Protein AF-A0AAV0X8Y7-F1 (afdb_monomer)

Radius of gyration: 18.95 Å; Cα contacts (8 Å, |Δi|>4): 170; chains: 1; bounding box: 53×36×50 Å

Structure (mmCIF, N/CA/C/O backbone):
data_AF-A0AAV0X8Y7-F1
#
_entry.id   AF-A0AAV0X8Y7-F1
#
loop_
_atom_site.group_PDB
_atom_site.id
_atom_site.type_symbol
_atom_site.label_atom_id
_atom_site.label_alt_id
_atom_site.label_comp_id
_atom_site.label_asym_id
_atom_site.label_entity_id
_atom_site.label_seq_id
_atom_site.pdbx_PDB_ins_code
_atom_site.Cartn_x
_atom_site.Cartn_y
_atom_site.Cartn_z
_atom_site.occupancy
_atom_site.B_iso_or_equiv
_atom_site.auth_seq_id
_atom_site.auth_comp_id
_atom_site.auth_asym_id
_atom_site.auth_atom_id
_atom_site.pdbx_PDB_model_num
ATOM 1 N N . MET A 1 1 ? 35.004 -20.475 -14.636 1.00 46.88 1 MET A N 1
ATOM 2 C CA . MET A 1 1 ? 33.958 -19.864 -15.493 1.00 46.88 1 MET A CA 1
ATOM 3 C C . MET A 1 1 ? 32.589 -19.807 -14.803 1.00 46.88 1 MET A C 1
ATOM 5 O O . MET A 1 1 ? 32.009 -18.733 -14.742 1.00 46.88 1 MET A O 1
ATOM 9 N N . VAL A 1 2 ? 32.112 -20.901 -14.189 1.00 54.62 2 VAL A N 1
ATOM 10 C CA . VAL A 1 2 ? 30.812 -20.955 -13.475 1.00 54.62 2 VAL A CA 1
ATOM 11 C C . VAL A 1 2 ? 30.686 -19.922 -12.339 1.00 54.62 2 VAL A C 1
ATOM 13 O O . VAL A 1 2 ? 29.636 -19.304 -12.190 1.00 54.62 2 VAL A O 1
ATOM 16 N N . SER A 1 3 ? 31.749 -19.670 -11.569 1.00 49.03 3 SER A N 1
ATOM 17 C CA . SER A 1 3 ? 31.718 -18.704 -10.455 1.00 49.03 3 SER A CA 1
ATOM 18 C C . SER A 1 3 ? 31.605 -17.242 -10.908 1.00 49.03 3 SER A C 1
ATOM 20 O O . SER A 1 3 ? 30.897 -16.466 -10.274 1.00 49.03 3 SER A O 1
ATOM 22 N N . ALA A 1 4 ? 32.238 -16.875 -12.028 1.00 50.31 4 ALA A N 1
ATOM 23 C CA . ALA A 1 4 ? 32.164 -15.525 -12.595 1.00 50.31 4 ALA A CA 1
ATOM 24 C C . ALA A 1 4 ? 30.778 -15.241 -13.198 1.00 50.31 4 ALA A C 1
ATOM 26 O O . ALA A 1 4 ? 30.194 -14.192 -12.939 1.00 50.31 4 ALA A O 1
ATOM 27 N N . VAL A 1 5 ? 30.204 -16.218 -13.912 1.00 55.16 5 VAL A N 1
ATOM 28 C CA . VAL A 1 5 ? 28.832 -16.138 -14.443 1.00 55.16 5 VAL A CA 1
ATOM 29 C C . VAL A 1 5 ? 27.813 -16.010 -13.306 1.00 55.16 5 VAL A C 1
ATOM 31 O O . VAL A 1 5 ? 26.925 -15.167 -13.371 1.00 55.16 5 VAL A O 1
ATOM 34 N N . ARG A 1 6 ? 27.976 -16.772 -12.214 1.00 55.28 6 ARG A N 1
ATOM 35 C CA . ARG A 1 6 ? 27.124 -16.637 -11.019 1.00 55.28 6 ARG A CA 1
ATOM 36 C C . ARG A 1 6 ? 27.228 -15.241 -10.393 1.00 55.28 6 ARG A C 1
ATOM 38 O O . ARG A 1 6 ? 26.196 -14.646 -10.110 1.00 55.28 6 ARG A O 1
ATOM 45 N N . GLN A 1 7 ? 28.430 -14.688 -10.219 1.00 56.41 7 GLN A N 1
ATOM 46 C CA . GLN A 1 7 ? 28.602 -13.345 -9.643 1.00 56.41 7 GLN A CA 1
ATOM 47 C C . GLN A 1 7 ? 27.994 -12.230 -10.508 1.00 56.41 7 GLN A C 1
ATOM 49 O O . GLN A 1 7 ? 27.360 -11.327 -9.963 1.00 56.41 7 GLN A O 1
ATOM 54 N N . LEU A 1 8 ? 28.141 -12.298 -11.836 1.00 57.84 8 LEU A N 1
ATOM 55 C CA . LEU A 1 8 ? 27.507 -11.348 -12.760 1.00 57.84 8 LEU A CA 1
ATOM 56 C C . LEU A 1 8 ? 25.977 -11.418 -12.656 1.00 57.84 8 LEU A C 1
ATOM 58 O O . LEU A 1 8 ? 25.311 -10.398 -12.498 1.00 57.84 8 LEU A O 1
ATOM 62 N N . ASN A 1 9 ? 25.429 -12.631 -12.632 1.00 56.22 9 ASN A N 1
ATOM 63 C CA . ASN A 1 9 ? 23.999 -12.895 -12.505 1.00 56.22 9 ASN A CA 1
ATOM 64 C C . ASN A 1 9 ? 23.382 -12.322 -11.216 1.00 56.22 9 ASN A C 1
ATOM 66 O O . ASN A 1 9 ? 22.376 -11.614 -11.283 1.00 56.22 9 ASN A O 1
ATOM 70 N N . PHE A 1 10 ? 24.015 -12.545 -10.058 1.00 57.53 10 PHE A N 1
ATOM 71 C CA . PHE A 1 10 ? 23.564 -11.969 -8.783 1.00 57.53 10 PHE A CA 1
ATOM 72 C C . PHE A 1 10 ? 23.635 -10.436 -8.772 1.00 57.53 10 PHE A C 1
ATOM 74 O O . PHE A 1 10 ? 22.726 -9.787 -8.253 1.00 57.53 10 PHE A O 1
ATOM 81 N N . ARG A 1 11 ? 24.666 -9.840 -9.391 1.00 60.66 11 ARG A N 1
ATOM 82 C CA . ARG A 1 11 ? 24.774 -8.378 -9.534 1.00 60.66 11 ARG A CA 1
ATOM 83 C C . ARG A 1 11 ? 23.653 -7.808 -10.404 1.00 60.66 11 ARG A C 1
ATOM 85 O O . ARG A 1 11 ? 23.080 -6.786 -10.045 1.00 60.66 11 ARG A O 1
ATOM 92 N N . HIS A 1 12 ? 23.289 -8.473 -11.503 1.00 65.38 12 HIS A N 1
ATOM 93 C CA . HIS A 1 12 ? 22.235 -7.994 -12.405 1.00 65.38 12 HIS A CA 1
ATOM 94 C C . HIS A 1 12 ? 20.817 -8.074 -11.819 1.00 65.38 12 HIS A C 1
ATOM 96 O O . HIS A 1 12 ? 19.991 -7.230 -12.181 1.00 65.38 12 HIS A O 1
ATOM 102 N N . ILE A 1 13 ? 20.524 -9.057 -10.957 1.00 61.41 13 ILE A N 1
ATOM 103 C CA . ILE A 1 13 ? 19.247 -9.140 -10.220 1.00 61.41 13 ILE A CA 1
ATOM 104 C C . ILE A 1 13 ? 19.222 -8.112 -9.103 1.00 61.41 13 ILE A C 1
ATOM 106 O O . ILE A 1 13 ? 18.289 -7.318 -9.027 1.00 61.41 13 ILE A O 1
ATOM 110 N N . GLY A 1 14 ? 20.272 -8.112 -8.271 1.00 68.12 14 GLY A N 1
ATOM 111 C CA . GLY A 1 14 ? 20.392 -7.205 -7.139 1.00 68.12 14 GLY A CA 1
ATOM 112 C C . GLY A 1 14 ? 20.258 -5.757 -7.585 1.00 68.12 14 GLY A C 1
ATOM 113 O O . GLY A 1 14 ? 19.502 -5.015 -6.977 1.00 68.12 14 GLY A O 1
ATOM 114 N N . TYR A 1 15 ? 20.887 -5.387 -8.705 1.00 78.19 15 TYR A N 1
ATOM 115 C CA . TYR A 1 15 ? 20.757 -4.050 -9.271 1.00 78.19 15 TYR A CA 1
ATOM 116 C C . TYR A 1 15 ? 19.322 -3.727 -9.700 1.00 78.19 15 TYR A C 1
ATOM 118 O O . TYR A 1 15 ? 18.816 -2.682 -9.328 1.00 78.19 15 TYR A O 1
ATOM 126 N N . PHE A 1 16 ? 18.630 -4.621 -10.418 1.00 82.62 16 PHE A N 1
ATOM 127 C CA . PHE A 1 16 ? 17.270 -4.337 -10.896 1.00 82.62 16 PHE A CA 1
ATOM 128 C C . PHE A 1 16 ? 16.240 -4.271 -9.759 1.00 82.62 16 PHE A C 1
ATOM 130 O O . PHE A 1 16 ? 15.461 -3.324 -9.696 1.00 82.62 16 PHE A O 1
ATOM 137 N N . ALA A 1 17 ? 16.275 -5.225 -8.824 1.00 83.62 17 ALA A N 1
ATOM 138 C CA . ALA A 1 17 ? 15.427 -5.195 -7.632 1.00 83.62 17 ALA A CA 1
ATOM 139 C C . ALA A 1 17 ? 15.717 -3.959 -6.765 1.00 83.62 17 ALA A C 1
ATOM 141 O O . ALA A 1 17 ? 14.798 -3.324 -6.249 1.00 83.62 17 ALA A O 1
ATOM 142 N N . HIS A 1 18 ? 16.994 -3.587 -6.637 1.00 83.94 18 HIS A N 1
ATOM 143 C CA . HIS A 1 18 ? 17.398 -2.380 -5.927 1.00 83.94 18 HIS A CA 1
ATOM 144 C C . HIS A 1 18 ? 16.910 -1.109 -6.631 1.00 83.94 18 HIS A C 1
ATOM 146 O O . HIS A 1 18 ? 16.381 -0.230 -5.957 1.00 83.94 18 HIS A O 1
ATOM 152 N N . SER A 1 19 ? 17.002 -1.0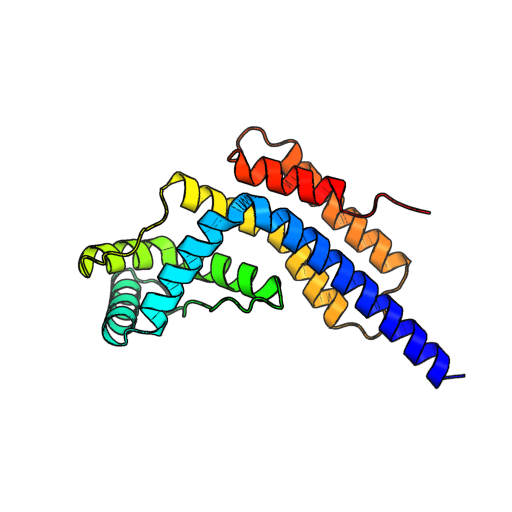29 -7.962 1.00 87.25 19 SER A N 1
ATOM 153 C CA . SER A 1 19 ? 16.450 0.083 -8.742 1.00 87.25 19 SER A CA 1
ATOM 154 C C . SER A 1 19 ? 14.947 0.230 -8.519 1.00 87.25 19 SER A C 1
ATOM 156 O O . SER A 1 19 ? 14.497 1.330 -8.226 1.00 87.25 19 SER A O 1
ATOM 158 N N . ILE A 1 20 ? 14.179 -0.866 -8.574 1.00 89.44 20 ILE A N 1
ATOM 159 C CA . ILE A 1 20 ? 12.734 -0.825 -8.291 1.00 89.44 20 ILE A CA 1
ATOM 160 C C . ILE A 1 20 ? 12.476 -0.327 -6.866 1.00 89.44 20 ILE A C 1
ATOM 162 O O . ILE A 1 20 ? 11.629 0.538 -6.664 1.00 89.44 20 ILE A O 1
ATOM 166 N N . ASN A 1 21 ? 13.226 -0.829 -5.880 1.00 90.06 21 ASN A N 1
ATOM 167 C CA . ASN A 1 21 ? 13.096 -0.364 -4.503 1.00 90.06 21 ASN A CA 1
ATOM 168 C C . ASN A 1 21 ? 13.355 1.145 -4.380 1.00 90.06 21 ASN A C 1
ATOM 170 O O . ASN A 1 21 ? 12.598 1.812 -3.687 1.00 90.06 21 ASN A O 1
ATOM 174 N N . LEU A 1 22 ? 14.386 1.686 -5.037 1.00 89.31 22 LEU A N 1
ATOM 175 C CA . LEU A 1 22 ? 14.670 3.126 -5.010 1.00 89.31 22 LEU A CA 1
ATOM 176 C C . LEU A 1 22 ? 13.531 3.944 -5.631 1.00 89.31 22 LEU A C 1
ATOM 178 O O . LEU A 1 22 ? 13.032 4.854 -4.978 1.00 89.31 22 LEU A O 1
ATOM 182 N N . VAL A 1 23 ? 13.075 3.560 -6.828 1.00 91.56 23 VAL A N 1
ATOM 183 C CA . VAL A 1 23 ? 11.967 4.223 -7.542 1.00 91.56 23 VAL A CA 1
ATOM 184 C C . VAL A 1 23 ? 10.710 4.279 -6.669 1.00 91.56 23 VAL A C 1
ATOM 186 O O . VAL A 1 23 ? 10.084 5.327 -6.511 1.00 91.56 23 VAL A O 1
ATOM 189 N N . VAL A 1 24 ? 10.349 3.154 -6.044 1.00 93.19 24 VAL A N 1
ATOM 190 C CA . VAL A 1 24 ? 9.154 3.100 -5.197 1.00 93.19 24 VAL A CA 1
ATOM 191 C C . VAL A 1 24 ? 9.338 3.911 -3.914 1.00 93.19 24 VAL A C 1
ATOM 193 O O . VAL A 1 24 ? 8.436 4.657 -3.543 1.00 93.19 24 VAL A O 1
ATOM 196 N N . GLN A 1 25 ? 10.491 3.824 -3.251 1.00 91.81 25 GLN A N 1
ATOM 197 C CA . GLN A 1 25 ? 10.758 4.591 -2.028 1.00 91.81 25 GLN A CA 1
ATOM 198 C C . GLN A 1 25 ? 10.720 6.105 -2.271 1.00 91.81 25 GLN A C 1
ATOM 200 O O . GLN A 1 25 ? 10.128 6.835 -1.477 1.00 91.81 25 GLN A O 1
ATOM 205 N N . ASN A 1 26 ? 11.275 6.571 -3.391 1.00 91.50 26 ASN A N 1
ATOM 206 C CA . ASN A 1 26 ? 11.212 7.980 -3.769 1.00 91.50 26 ASN A CA 1
ATOM 207 C C . ASN A 1 26 ? 9.766 8.422 -4.012 1.00 91.50 26 ASN A C 1
ATOM 209 O O . ASN A 1 26 ? 9.333 9.446 -3.486 1.00 91.50 26 ASN A O 1
ATOM 213 N N . SER A 1 27 ? 8.970 7.603 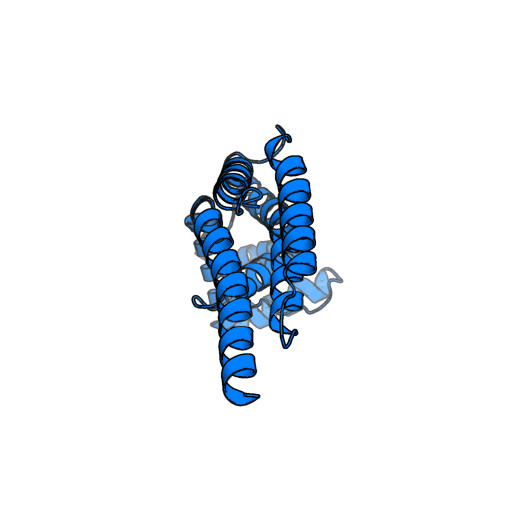-4.703 1.00 93.62 27 SER A N 1
ATOM 214 C CA . SER A 1 27 ? 7.554 7.917 -4.902 1.00 93.62 27 SER A CA 1
ATOM 215 C C . SER A 1 27 ? 6.740 7.898 -3.599 1.00 93.62 27 SER A C 1
ATOM 217 O O . SER A 1 27 ? 5.873 8.750 -3.416 1.00 93.62 27 SER A O 1
ATOM 219 N N . LEU A 1 28 ? 7.045 6.995 -2.656 1.00 93.62 28 LEU A N 1
ATOM 220 C CA . LEU A 1 28 ? 6.404 6.924 -1.337 1.00 93.62 28 LEU A CA 1
ATOM 221 C C . LEU A 1 28 ? 6.640 8.191 -0.504 1.00 93.62 28 LEU A C 1
ATOM 22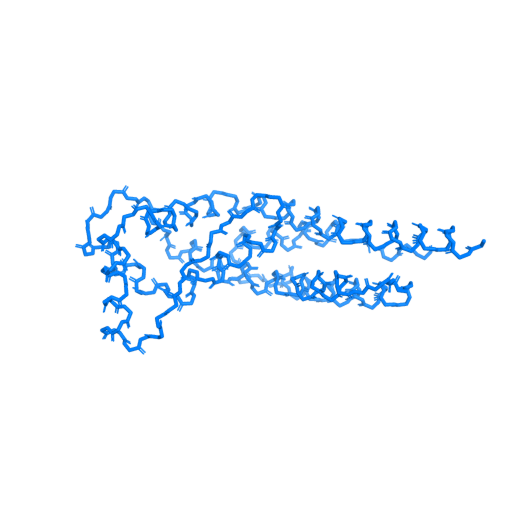3 O O . LEU A 1 28 ? 5.817 8.506 0.358 1.00 93.62 28 LEU A O 1
ATOM 227 N N . ALA A 1 29 ? 7.712 8.945 -0.773 1.00 92.69 29 ALA A N 1
ATOM 228 C CA . ALA A 1 29 ? 7.987 10.204 -0.087 1.00 92.69 29 ALA A CA 1
ATOM 229 C C . ALA A 1 29 ? 6.842 11.224 -0.246 1.00 92.69 29 ALA A C 1
ATOM 231 O O . ALA A 1 29 ? 6.554 11.955 0.704 1.00 92.69 29 ALA A O 1
ATOM 232 N N . ASN A 1 30 ? 6.129 11.199 -1.383 1.00 94.44 30 ASN A N 1
ATOM 233 C CA . ASN A 1 30 ? 4.976 12.069 -1.660 1.00 94.44 30 ASN A CA 1
ATOM 234 C C . ASN A 1 30 ? 3.782 11.828 -0.714 1.00 94.44 30 ASN A C 1
ATOM 236 O O . ASN A 1 30 ? 2.933 12.700 -0.571 1.00 94.44 30 ASN A O 1
ATOM 240 N N . ILE A 1 31 ? 3.709 10.662 -0.060 1.00 95.50 31 ILE A N 1
ATOM 241 C CA . ILE A 1 31 ? 2.662 10.315 0.919 1.00 95.50 31 ILE A CA 1
ATOM 242 C C . ILE A 1 31 ? 3.247 9.916 2.280 1.00 95.50 31 ILE A C 1
ATOM 244 O O . ILE A 1 31 ? 2.607 9.214 3.065 1.00 95.50 31 ILE A O 1
ATOM 248 N N . SER A 1 32 ? 4.472 10.350 2.577 1.00 94.75 32 SER A N 1
ATOM 249 C CA . SER A 1 32 ? 5.210 9.949 3.782 1.00 94.75 32 SER A CA 1
ATOM 250 C C . SER A 1 32 ? 4.474 10.274 5.089 1.00 94.75 32 SER A C 1
ATOM 252 O O . SER A 1 32 ? 4.491 9.468 6.023 1.00 94.75 32 SER A O 1
ATOM 254 N N . GLU A 1 33 ? 3.765 11.401 5.150 1.00 95.38 33 GLU A N 1
ATOM 255 C CA . GLU A 1 33 ? 2.946 11.779 6.308 1.00 95.38 33 GLU A CA 1
ATOM 256 C C . GLU A 1 33 ? 1.775 10.811 6.526 1.00 95.38 33 GLU A C 1
ATOM 258 O O . GLU A 1 33 ? 1.550 10.345 7.646 1.00 95.38 33 GLU A O 1
ATOM 263 N N . ILE A 1 34 ? 1.084 10.430 5.449 1.00 96.81 34 ILE A N 1
ATOM 264 C CA . ILE A 1 34 ? -0.025 9.468 5.483 1.00 96.81 34 ILE A CA 1
ATOM 265 C C . ILE A 1 34 ? 0.492 8.088 5.904 1.00 96.81 34 ILE A C 1
ATOM 267 O O . ILE A 1 34 ? -0.078 7.448 6.791 1.00 96.81 34 ILE A O 1
ATOM 271 N N . VAL A 1 35 ? 1.622 7.647 5.339 1.00 96.00 35 VAL A N 1
ATOM 272 C CA . VAL A 1 35 ? 2.287 6.391 5.727 1.00 96.00 35 VAL A CA 1
ATOM 273 C C . VAL A 1 35 ? 2.657 6.405 7.215 1.00 96.00 35 VAL A C 1
ATOM 275 O O . VAL A 1 35 ? 2.457 5.407 7.911 1.00 96.00 35 VAL A O 1
ATOM 278 N N . SER A 1 36 ? 3.137 7.539 7.735 1.00 95.31 36 SER A N 1
ATOM 279 C CA . SER A 1 36 ? 3.452 7.716 9.157 1.00 95.31 36 SER A CA 1
ATOM 280 C C . SER A 1 36 ? 2.209 7.598 10.049 1.00 95.31 36 SER A C 1
ATOM 282 O O . SER A 1 36 ? 2.252 6.907 11.072 1.00 95.31 36 SER A O 1
ATOM 284 N N . LYS A 1 37 ? 1.071 8.184 9.647 1.00 96.75 37 LYS A N 1
ATOM 285 C CA . LYS A 1 37 ? -0.213 8.015 10.355 1.00 96.75 37 LYS A CA 1
ATOM 286 C C . LYS A 1 37 ? -0.656 6.552 10.377 1.00 96.75 37 LYS A C 1
ATOM 288 O O . LYS A 1 37 ? -0.930 6.015 11.451 1.00 96.75 37 LYS A O 1
ATOM 293 N N . VAL A 1 38 ? -0.638 5.872 9.226 1.00 97.25 38 VAL A N 1
ATOM 294 C CA . VAL A 1 38 ? -0.963 4.436 9.141 1.00 97.25 38 VAL A CA 1
ATOM 295 C C . VAL A 1 38 ? -0.063 3.621 10.071 1.00 97.25 38 VAL A C 1
ATOM 297 O O . VAL A 1 38 ? -0.551 2.779 10.827 1.00 97.25 38 VAL A O 1
ATOM 300 N N . LYS A 1 39 ? 1.242 3.904 10.076 1.00 95.94 39 LYS A N 1
ATOM 301 C CA . LYS A 1 39 ? 2.208 3.223 10.942 1.00 95.94 39 LYS A CA 1
ATOM 302 C C . LYS A 1 39 ? 1.877 3.390 12.424 1.00 95.94 39 LYS A C 1
ATOM 304 O O . LYS A 1 39 ? 1.863 2.396 13.146 1.00 95.94 39 LYS A O 1
ATOM 309 N N . LYS A 1 40 ? 1.542 4.605 12.872 1.00 95.94 40 LYS A N 1
ATOM 310 C CA . LYS A 1 40 ? 1.119 4.870 14.261 1.00 95.94 40 LYS A CA 1
ATOM 311 C C . LYS A 1 40 ? -0.138 4.081 14.639 1.00 95.94 40 LYS A C 1
ATOM 313 O O . LYS A 1 40 ? -0.184 3.497 15.723 1.00 95.94 40 LYS A O 1
ATOM 318 N N . ILE A 1 41 ? -1.124 4.010 13.741 1.00 96.75 41 ILE A N 1
ATOM 319 C CA . ILE A 1 41 ? -2.349 3.223 13.954 1.00 96.75 41 ILE A CA 1
ATOM 320 C C . ILE A 1 41 ? -2.011 1.736 14.112 1.00 96.75 41 ILE A C 1
ATOM 322 O O . ILE A 1 41 ? -2.445 1.094 15.070 1.00 96.75 41 ILE A O 1
ATOM 326 N N . VAL A 1 42 ? -1.198 1.181 13.209 1.00 96.62 42 VAL A N 1
ATOM 327 C CA . VAL A 1 42 ? -0.774 -0.225 13.287 1.00 96.62 42 VAL A CA 1
ATOM 328 C C . VAL A 1 42 ? 0.004 -0.499 14.574 1.00 96.62 42 VAL A C 1
ATOM 330 O O . VAL A 1 42 ? -0.263 -1.493 15.251 1.00 96.62 42 VAL A O 1
ATOM 333 N N . GLU A 1 43 ? 0.937 0.378 14.946 1.00 95.38 43 GLU A N 1
ATOM 334 C CA . GLU A 1 43 ? 1.723 0.247 16.175 1.00 95.38 43 GLU A CA 1
ATOM 335 C C . GLU A 1 43 ? 0.847 0.234 17.429 1.00 95.38 43 GLU A C 1
ATOM 337 O O . GLU A 1 43 ? 1.095 -0.562 18.335 1.00 95.38 43 GLU A O 1
ATOM 342 N N . PHE A 1 44 ? -0.203 1.049 17.478 1.00 95.88 44 PHE A N 1
ATOM 343 C CA . PHE A 1 44 ? -1.145 1.050 18.594 1.00 95.88 44 PHE A CA 1
ATOM 344 C C . PHE A 1 44 ? -1.843 -0.292 18.783 1.00 95.88 44 PHE A C 1
ATOM 346 O O . PHE A 1 44 ? -1.813 -0.852 19.883 1.00 95.88 44 PHE A O 1
ATOM 353 N N . PHE A 1 45 ? -2.397 -0.852 17.706 1.00 95.88 45 PHE A N 1
ATOM 354 C CA . PHE A 1 45 ? -3.033 -2.167 17.759 1.00 95.88 45 PHE A CA 1
ATOM 355 C C . PHE A 1 45 ? -2.038 -3.291 18.059 1.00 95.88 45 PHE A C 1
ATOM 357 O O . PHE A 1 45 ? -2.415 -4.302 18.640 1.00 95.88 45 PHE A O 1
ATOM 364 N N . LYS A 1 46 ? -0.761 -3.138 17.692 1.00 93.81 46 LYS A N 1
ATOM 365 C CA . LYS A 1 46 ? 0.285 -4.116 18.029 1.00 93.81 46 LYS A CA 1
ATOM 366 C C . LYS A 1 46 ? 0.739 -4.027 19.486 1.00 93.81 46 LYS A C 1
ATOM 368 O O . LYS A 1 46 ? 1.077 -5.057 20.061 1.00 93.81 46 LYS A O 1
ATOM 373 N N . ARG A 1 47 ? 0.775 -2.825 20.070 1.00 94.12 47 ARG A N 1
ATOM 374 C CA . ARG A 1 47 ? 1.252 -2.590 21.446 1.00 94.12 47 ARG A CA 1
ATOM 375 C C . ARG A 1 47 ? 0.186 -2.858 22.505 1.00 94.12 47 ARG A C 1
ATOM 377 O O . ARG A 1 47 ? 0.529 -3.267 23.608 1.00 94.12 47 ARG A O 1
ATOM 384 N N . SER A 1 48 ? -1.089 -2.630 22.191 1.00 94.94 48 SER A N 1
ATOM 385 C CA . SER A 1 48 ? -2.190 -2.790 23.144 1.00 94.94 48 SER A CA 1
ATOM 386 C C . SER A 1 48 ? -2.971 -4.078 22.887 1.00 94.94 48 SER A C 1
ATOM 388 O O . SER A 1 48 ? -3.708 -4.192 21.908 1.00 94.94 48 SER A O 1
ATOM 390 N N . SER A 1 49 ? -2.857 -5.041 23.807 1.00 95.44 49 SER A N 1
ATOM 391 C CA . SER A 1 49 ? -3.628 -6.292 23.767 1.00 95.44 49 SER A CA 1
ATOM 392 C C . SER A 1 49 ? -5.138 -6.044 23.823 1.00 95.44 49 SER A C 1
ATOM 394 O O . SER A 1 49 ? -5.898 -6.707 23.116 1.00 95.44 49 SER A O 1
ATOM 396 N N . ASN A 1 50 ? -5.572 -5.054 24.609 1.00 96.19 50 ASN A N 1
ATOM 397 C CA . ASN A 1 50 ? -6.966 -4.622 24.666 1.00 96.19 50 ASN A CA 1
ATOM 398 C C . ASN A 1 50 ? -7.424 -4.088 23.299 1.00 96.19 50 ASN A C 1
ATOM 400 O O . ASN A 1 50 ? -8.406 -4.585 22.748 1.00 96.19 50 ASN A O 1
ATOM 404 N N . ALA A 1 51 ? -6.668 -3.159 22.699 1.00 96.31 51 ALA A N 1
ATOM 405 C CA . ALA A 1 51 ? -7.025 -2.603 21.395 1.00 96.31 51 ALA A CA 1
ATOM 406 C C . ALA A 1 51 ? -7.090 -3.683 20.307 1.00 96.31 51 ALA A C 1
ATOM 408 O O . ALA A 1 51 ? -8.022 -3.692 19.506 1.00 96.31 51 ALA A O 1
ATOM 409 N N . LEU A 1 52 ? -6.142 -4.625 20.306 1.00 96.62 52 LEU A N 1
ATOM 410 C CA . LEU A 1 52 ? -6.136 -5.751 19.375 1.00 96.62 52 LEU A CA 1
ATOM 411 C C . LEU A 1 52 ? -7.364 -6.652 19.545 1.00 96.62 52 LEU A C 1
ATOM 413 O O . LEU A 1 52 ? -8.004 -7.017 18.561 1.00 96.62 52 LEU A O 1
ATOM 417 N N . THR A 1 53 ? -7.706 -6.988 20.790 1.00 97.25 53 THR A N 1
ATOM 418 C CA . THR A 1 53 ? -8.876 -7.822 21.109 1.00 97.25 53 THR A CA 1
ATOM 419 C C . THR A 1 53 ? -10.166 -7.123 20.687 1.00 97.25 53 THR A C 1
ATOM 421 O O . THR A 1 53 ? -11.079 -7.747 20.137 1.00 97.25 53 THR A O 1
ATOM 424 N N . LYS A 1 54 ? -10.236 -5.802 20.892 1.00 97.62 54 LYS A N 1
ATOM 425 C CA . LYS A 1 54 ? -11.374 -4.995 20.461 1.00 97.62 54 LYS A CA 1
ATOM 426 C C . LYS A 1 54 ? -11.480 -4.949 18.939 1.00 97.62 54 LYS A C 1
ATOM 428 O O . LYS A 1 54 ? -12.579 -5.144 18.437 1.00 97.62 54 LYS A O 1
ATOM 433 N N . LEU A 1 55 ? -10.365 -4.787 18.224 1.00 97.94 55 LEU A N 1
ATOM 434 C CA . LEU A 1 55 ? -10.333 -4.806 16.759 1.00 97.94 55 LEU A CA 1
ATOM 435 C C . LEU A 1 55 ? -10.851 -6.136 16.202 1.00 97.94 55 LEU A C 1
ATOM 437 O O . LEU A 1 55 ? -11.735 -6.143 15.351 1.00 97.94 55 LEU A O 1
ATOM 441 N N . GLN A 1 56 ? -10.377 -7.259 16.745 1.00 97.69 56 GLN A N 1
ATOM 442 C CA . GLN A 1 56 ? -10.857 -8.591 16.362 1.00 97.69 56 GLN A CA 1
ATOM 443 C C . GLN A 1 56 ? -12.357 -8.760 16.634 1.00 97.69 56 GLN A C 1
ATOM 445 O O . GLN A 1 56 ? -13.086 -9.286 15.795 1.00 97.69 56 GLN A O 1
ATOM 450 N N . SER A 1 57 ? -12.831 -8.270 17.783 1.00 97.56 57 SER A N 1
ATOM 451 C CA . SER A 1 57 ? -14.258 -8.289 18.119 1.00 97.56 57 SER A CA 1
ATOM 452 C C . SER A 1 57 ? -15.079 -7.435 17.148 1.00 97.56 57 SER A C 1
ATOM 454 O O . SER A 1 57 ? -16.135 -7.870 16.701 1.00 97.56 57 SER A O 1
ATOM 456 N N . THR A 1 58 ? -14.593 -6.245 16.786 1.00 97.81 58 THR A N 1
ATOM 457 C CA . THR A 1 58 ? -15.244 -5.361 15.810 1.00 97.81 58 THR A CA 1
ATOM 458 C C . THR A 1 58 ? -15.281 -5.999 14.420 1.00 97.81 58 THR A C 1
ATOM 460 O O . THR A 1 58 ? -16.334 -5.991 13.791 1.00 97.81 58 THR A O 1
ATOM 463 N N . GLN A 1 59 ? -14.191 -6.628 13.964 1.00 97.81 59 GLN A N 1
ATOM 464 C CA . GLN A 1 59 ? -14.172 -7.380 12.702 1.00 97.81 59 GLN A CA 1
ATOM 465 C C . GLN A 1 59 ? -15.229 -8.493 12.697 1.00 97.81 59 GLN A C 1
ATOM 467 O O . GLN A 1 59 ? -16.012 -8.583 11.755 1.00 97.81 59 GLN A O 1
ATOM 472 N N . ALA A 1 60 ? -15.304 -9.287 13.772 1.00 97.38 60 ALA A N 1
ATOM 473 C CA . ALA A 1 60 ? -16.300 -10.349 13.899 1.00 97.38 60 ALA A CA 1
ATOM 474 C C . ALA A 1 60 ? -17.741 -9.808 13.890 1.00 97.38 60 ALA A C 1
ATOM 476 O O . ALA A 1 60 ? -18.600 -10.364 13.211 1.00 97.38 60 ALA A O 1
ATOM 477 N N . GLN A 1 61 ? -18.002 -8.700 14.592 1.00 97.12 61 GLN A N 1
ATOM 478 C CA . GLN A 1 61 ? -19.317 -8.045 14.619 1.00 97.12 61 GLN A CA 1
ATOM 479 C C . GLN A 1 61 ? -19.740 -7.504 13.248 1.00 97.12 61 GLN A C 1
ATOM 481 O O . GLN A 1 61 ? -20.926 -7.502 12.933 1.00 97.12 61 GLN A O 1
ATOM 486 N N . MET A 1 62 ? -18.779 -7.076 12.428 1.00 96.56 62 MET A N 1
ATOM 487 C CA . MET A 1 62 ? -19.011 -6.609 11.058 1.00 96.56 62 MET A CA 1
ATOM 488 C C . MET A 1 62 ? -19.078 -7.746 10.026 1.00 96.56 62 MET A C 1
ATOM 490 O O . MET A 1 62 ? -19.247 -7.478 8.840 1.00 96.56 62 MET A O 1
ATOM 494 N N . GLY A 1 63 ? -18.908 -9.007 10.440 1.00 94.50 63 GLY A N 1
ATOM 495 C CA . GLY A 1 63 ? -18.825 -10.143 9.517 1.00 94.50 63 GLY A CA 1
ATOM 496 C C . GLY A 1 63 ? -17.566 -10.137 8.639 1.00 94.50 63 GLY A C 1
ATOM 497 O O . GLY A 1 63 ? -17.534 -10.807 7.608 1.00 94.50 63 GLY A O 1
ATOM 498 N N . LEU A 1 64 ? -16.529 -9.388 9.025 1.00 93.50 64 LEU A N 1
ATOM 499 C CA . LEU A 1 64 ? -15.262 -9.318 8.304 1.00 93.50 64 LEU A CA 1
ATOM 500 C C . LEU A 1 64 ? -14.327 -10.465 8.725 1.00 93.50 64 LEU A C 1
ATOM 502 O O . LEU A 1 64 ? -14.319 -10.865 9.894 1.00 93.50 64 LEU A O 1
ATOM 506 N N . PRO A 1 65 ? -13.464 -10.963 7.820 1.00 91.69 65 PRO A N 1
ATOM 507 C CA . PRO A 1 65 ? -12.426 -11.917 8.191 1.00 91.69 65 PRO A CA 1
ATOM 508 C C . PRO A 1 65 ? -11.489 -11.340 9.261 1.00 91.69 65 PRO A C 1
ATOM 510 O O . PRO A 1 65 ? -11.147 -10.155 9.228 1.00 91.69 65 PRO A O 1
ATOM 513 N N . LEU A 1 66 ? -11.010 -12.190 10.176 1.00 93.31 66 LEU A N 1
ATOM 514 C CA . LEU A 1 66 ? -10.044 -11.821 11.220 1.00 93.31 66 LEU A CA 1
ATOM 515 C C . LEU A 1 66 ? -8.625 -11.664 10.650 1.00 93.31 66 LEU A C 1
ATOM 517 O O . LEU A 1 66 ? -7.732 -12.485 10.868 1.00 93.31 66 LEU A O 1
ATOM 521 N N . LEU A 1 67 ? -8.421 -10.590 9.894 1.00 92.81 67 LEU A N 1
ATOM 522 C CA . LEU A 1 67 ? -7.131 -10.203 9.339 1.00 92.81 67 LEU A CA 1
ATOM 523 C C . LEU A 1 67 ? -6.269 -9.484 10.379 1.00 92.81 67 LEU A C 1
ATOM 525 O O . LEU A 1 67 ? -6.761 -8.710 11.196 1.00 92.81 67 LEU A O 1
ATOM 529 N N . LYS A 1 68 ? -4.958 -9.728 10.319 1.00 91.88 68 LYS A N 1
ATOM 530 C CA . LYS A 1 68 ? -3.966 -9.035 11.146 1.00 91.88 68 LYS A CA 1
ATOM 531 C C . LYS A 1 68 ? -3.380 -7.860 10.372 1.00 91.88 68 LYS A C 1
ATOM 533 O O . LYS A 1 68 ? -2.950 -8.034 9.234 1.00 91.88 68 LYS A O 1
ATOM 538 N N . LEU A 1 69 ? -3.248 -6.713 11.036 1.00 94.25 69 LEU A N 1
ATOM 539 C CA . LEU A 1 69 ? -2.443 -5.603 10.526 1.00 94.25 69 LEU A CA 1
ATOM 540 C C . LEU A 1 69 ? -0.974 -6.032 10.394 1.00 94.25 69 LEU A C 1
ATOM 542 O O . LEU A 1 69 ? -0.407 -6.669 11.300 1.00 94.25 69 LEU A O 1
ATOM 546 N N . LYS A 1 70 ? -0.362 -5.690 9.259 1.00 93.44 70 LYS A N 1
ATOM 547 C CA . LYS A 1 70 ? 1.054 -5.941 8.971 1.00 93.44 70 LYS A CA 1
ATOM 548 C C . LYS A 1 70 ? 1.881 -4.722 9.362 1.00 93.44 70 LYS A C 1
ATOM 550 O O . LYS A 1 70 ? 1.456 -3.596 9.146 1.00 93.44 70 LYS A O 1
ATOM 555 N N . GLN A 1 71 ? 3.042 -4.952 9.966 1.00 89.06 71 GLN A N 1
ATOM 556 C CA . GLN A 1 71 ? 3.935 -3.875 10.384 1.00 89.06 71 GLN A CA 1
ATOM 557 C C . GLN A 1 71 ? 4.939 -3.566 9.275 1.00 89.06 71 GLN A C 1
ATOM 559 O O . GLN A 1 71 ? 5.501 -4.479 8.671 1.00 89.06 71 GLN A O 1
ATOM 564 N N . ASP A 1 72 ? 5.170 -2.277 9.056 1.00 86.06 72 ASP A N 1
ATOM 565 C CA . ASP A 1 72 ? 6.204 -1.773 8.163 1.00 86.06 72 ASP A CA 1
ATOM 566 C C . ASP A 1 72 ? 7.621 -2.128 8.656 1.00 86.06 72 ASP A C 1
ATOM 568 O O . ASP A 1 72 ? 7.947 -2.028 9.842 1.00 86.06 72 ASP A O 1
ATOM 572 N N . CYS A 1 73 ? 8.474 -2.517 7.715 1.00 80.75 73 CYS A N 1
ATOM 573 C CA . CYS A 1 73 ? 9.894 -2.783 7.872 1.00 80.75 73 CYS A CA 1
ATOM 574 C C . CYS A 1 73 ? 10.666 -1.846 6.935 1.00 80.75 73 CYS A C 1
ATOM 576 O O . CYS A 1 73 ? 10.770 -2.079 5.733 1.00 80.75 73 CYS A O 1
ATOM 578 N N . VAL A 1 74 ? 11.264 -0.810 7.523 1.00 70.88 74 VAL A N 1
ATOM 579 C CA . VAL A 1 74 ? 11.882 0.339 6.830 1.00 70.88 74 VAL A CA 1
ATOM 580 C C . VAL A 1 74 ? 12.818 -0.048 5.675 1.00 70.88 74 VAL A C 1
ATOM 582 O O . VAL A 1 74 ? 12.932 0.677 4.695 1.00 70.88 74 VAL A O 1
ATOM 585 N N . THR A 1 75 ? 13.490 -1.199 5.758 1.00 68.62 75 THR A N 1
ATOM 586 C CA . THR A 1 75 ? 14.474 -1.638 4.759 1.00 68.62 75 THR A CA 1
ATOM 587 C C . THR A 1 75 ? 13.872 -2.272 3.503 1.00 68.62 75 THR A C 1
ATOM 589 O O . THR A 1 75 ? 14.613 -2.525 2.553 1.00 68.62 75 THR A O 1
ATOM 592 N N . ARG A 1 76 ? 12.561 -2.557 3.466 1.00 77.69 76 ARG A N 1
ATOM 59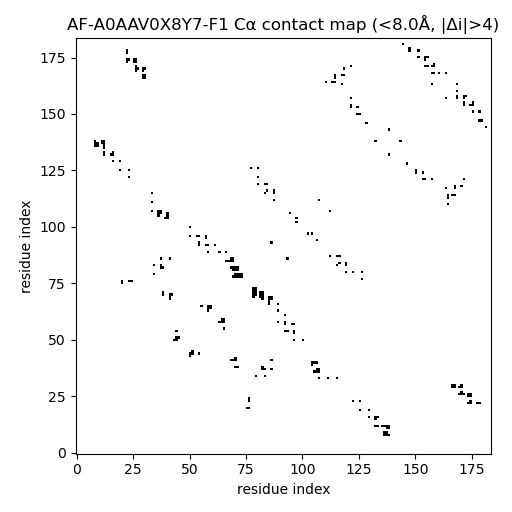3 C CA . ARG A 1 76 ? 11.887 -3.179 2.314 1.00 77.69 76 ARG A CA 1
ATOM 594 C C . ARG A 1 76 ? 10.552 -2.512 2.043 1.00 77.69 76 ARG A C 1
ATOM 596 O O . ARG A 1 76 ? 9.599 -2.706 2.798 1.00 77.69 76 ARG A O 1
ATOM 603 N N . TRP A 1 77 ? 10.453 -1.831 0.909 1.00 90.88 77 TRP A N 1
ATOM 604 C CA . TRP A 1 77 ? 9.235 -1.126 0.508 1.00 90.88 77 TRP A CA 1
ATOM 605 C C . TRP A 1 77 ? 7.997 -2.049 0.442 1.00 90.88 77 TRP A C 1
ATOM 607 O O . TRP A 1 77 ? 6.889 -1.618 0.754 1.00 90.88 77 TRP A O 1
ATOM 617 N N . ASN A 1 78 ? 8.173 -3.344 0.126 1.00 91.31 78 ASN A N 1
ATOM 618 C CA . ASN A 1 78 ? 7.076 -4.321 0.103 1.00 91.31 78 ASN A CA 1
ATOM 619 C C . ASN A 1 78 ? 6.355 -4.427 1.452 1.00 91.31 78 ASN A C 1
ATOM 621 O O . ASN A 1 78 ? 5.164 -4.707 1.483 1.00 91.31 78 ASN A O 1
ATOM 625 N N . SER A 1 79 ? 7.057 -4.201 2.565 1.00 92.56 79 SER A N 1
ATOM 626 C CA . SER A 1 79 ? 6.444 -4.217 3.896 1.00 92.56 79 SER A CA 1
ATOM 627 C C . SER A 1 79 ? 5.570 -2.986 4.150 1.00 92.56 79 SER A C 1
ATOM 629 O O . SER A 1 79 ? 4.516 -3.110 4.771 1.00 92.56 79 SER A O 1
ATOM 631 N N . THR A 1 80 ? 5.956 -1.825 3.609 1.00 95.12 80 THR A N 1
ATOM 632 C CA . THR A 1 80 ? 5.126 -0.619 3.591 1.00 95.12 80 THR A CA 1
ATOM 633 C C . THR A 1 80 ? 3.867 -0.876 2.768 1.00 95.12 80 THR A C 1
ATOM 635 O O . THR A 1 80 ? 2.763 -0.657 3.256 1.00 95.12 80 THR A O 1
ATOM 638 N N . PHE A 1 81 ? 4.014 -1.434 1.562 1.00 95.94 81 PHE A N 1
ATOM 639 C CA . PHE A 1 81 ? 2.884 -1.832 0.718 1.00 95.94 81 PHE A CA 1
ATOM 640 C C . PHE A 1 81 ? 1.937 -2.806 1.435 1.00 95.94 81 PHE A C 1
ATOM 642 O O . PHE A 1 81 ? 0.727 -2.597 1.476 1.00 95.94 81 PHE A O 1
ATOM 649 N N . ASP A 1 82 ? 2.492 -3.838 2.064 1.00 96.19 82 ASP A N 1
ATOM 650 C CA . ASP A 1 82 ? 1.750 -4.829 2.838 1.00 96.19 82 ASP A CA 1
ATOM 651 C C . ASP A 1 82 ? 0.997 -4.216 4.028 1.00 96.19 82 ASP A C 1
ATOM 653 O O . ASP A 1 82 ? -0.138 -4.609 4.312 1.00 96.19 82 ASP A O 1
ATOM 657 N N . MET A 1 83 ? 1.614 -3.256 4.722 1.00 97.25 83 MET A N 1
ATOM 658 C CA . MET A 1 83 ? 0.985 -2.497 5.800 1.00 97.25 83 MET A CA 1
ATOM 659 C C . MET A 1 83 ? -0.216 -1.706 5.273 1.00 97.25 83 MET A C 1
ATOM 661 O O . MET A 1 83 ? -1.321 -1.886 5.792 1.00 97.25 83 MET A O 1
ATOM 665 N N . LEU A 1 84 ? -0.016 -0.900 4.222 1.00 97.25 84 LEU A N 1
ATOM 666 C CA . LEU A 1 84 ? -1.067 -0.099 3.584 1.00 97.25 84 LEU A CA 1
ATOM 667 C C . LEU A 1 84 ? -2.228 -0.984 3.103 1.00 97.25 84 LEU A C 1
ATOM 669 O O . LEU A 1 84 ? -3.389 -0.730 3.420 1.00 97.25 84 LEU A O 1
ATOM 673 N N . LYS A 1 85 ? -1.920 -2.088 2.415 1.00 97.12 85 LYS A N 1
ATOM 674 C CA . LYS A 1 85 ? -2.928 -3.045 1.950 1.00 97.12 85 LYS A CA 1
ATOM 675 C C . LYS A 1 85 ? -3.700 -3.666 3.111 1.00 97.12 85 LYS A C 1
ATOM 677 O O . LYS A 1 85 ? -4.924 -3.739 3.067 1.00 97.12 85 LYS A O 1
ATOM 682 N N . SER A 1 86 ? -3.003 -4.072 4.175 1.00 96.56 86 SER A N 1
ATOM 683 C CA . SER A 1 86 ? -3.648 -4.705 5.330 1.00 96.56 86 SER A CA 1
ATOM 684 C C . SER A 1 86 ? -4.602 -3.773 6.074 1.00 96.56 86 SER A C 1
ATOM 686 O O . SER A 1 86 ? -5.649 -4.240 6.515 1.00 96.56 86 SER A O 1
ATOM 688 N N . ILE A 1 87 ? -4.274 -2.479 6.200 1.00 96.94 87 ILE A N 1
ATOM 689 C CA . ILE A 1 87 ? -5.145 -1.528 6.896 1.00 96.94 87 ILE A CA 1
ATOM 690 C C . ILE A 1 87 ? -6.390 -1.198 6.068 1.00 96.94 87 ILE A C 1
ATOM 692 O O . ILE A 1 87 ? -7.477 -1.130 6.635 1.00 96.94 87 ILE A O 1
ATOM 696 N N . ILE A 1 88 ? -6.262 -1.085 4.739 1.00 97.06 88 ILE A N 1
ATOM 697 C CA . ILE A 1 88 ? -7.403 -0.850 3.843 1.00 97.06 88 ILE A CA 1
ATOM 698 C C . ILE A 1 88 ? -8.390 -2.016 3.881 1.00 97.06 88 ILE A C 1
ATOM 700 O O . ILE A 1 88 ? -9.592 -1.786 3.996 1.00 97.06 88 ILE A O 1
ATOM 704 N N . CYS A 1 89 ? -7.907 -3.265 3.892 1.00 96.06 89 CYS A N 1
ATOM 705 C CA . CYS A 1 89 ? -8.777 -4.446 3.955 1.00 96.06 89 CYS A CA 1
ATOM 706 C C . CYS A 1 89 ? -9.706 -4.482 5.180 1.00 96.06 89 CYS A C 1
ATOM 708 O O . CYS A 1 89 ? -10.723 -5.169 5.143 1.00 96.06 89 CYS A O 1
ATOM 710 N N . ILE A 1 90 ? -9.352 -3.793 6.268 1.00 95.81 90 ILE A N 1
ATOM 711 C CA . ILE A 1 90 ? -10.152 -3.740 7.500 1.00 95.81 90 ILE A CA 1
ATOM 712 C C . ILE A 1 90 ? -10.428 -2.300 7.951 1.00 95.81 90 ILE A C 1
ATOM 714 O O . ILE A 1 90 ? -10.609 -2.051 9.144 1.00 95.81 90 ILE A O 1
ATOM 718 N N . LYS A 1 91 ? -10.466 -1.357 6.999 1.00 96.06 91 LYS A N 1
ATOM 719 C CA . LYS A 1 91 ? -10.630 0.086 7.232 1.00 96.06 91 LYS A CA 1
ATOM 720 C C . LYS A 1 91 ? -11.780 0.399 8.191 1.00 96.06 91 LYS A C 1
ATOM 722 O O . LYS A 1 91 ? -11.564 1.071 9.198 1.00 96.06 91 LYS A O 1
ATOM 727 N N . ASP A 1 92 ? -12.974 -0.123 7.923 1.00 95.94 92 ASP A N 1
ATOM 728 C CA . ASP A 1 92 ? -14.170 0.201 8.713 1.00 95.94 92 ASP A CA 1
ATOM 729 C C . ASP A 1 92 ? -14.075 -0.313 10.152 1.00 95.94 92 ASP A C 1
ATOM 731 O O . ASP A 1 92 ? -14.460 0.384 11.097 1.00 95.94 92 ASP A O 1
ATOM 735 N N . ALA A 1 93 ? -13.489 -1.501 10.335 1.00 97.38 93 ALA A N 1
ATOM 736 C CA . ALA A 1 93 ? -13.227 -2.048 11.659 1.00 97.38 93 ALA A CA 1
ATOM 737 C C . ALA A 1 93 ? -12.198 -1.200 12.412 1.00 97.38 93 ALA A C 1
ATOM 739 O O . ALA A 1 93 ? -12.414 -0.879 13.576 1.00 97.38 93 ALA A O 1
ATOM 740 N N . VAL A 1 94 ? -11.121 -0.771 11.746 1.00 97.25 94 VAL A N 1
ATOM 741 C CA . VAL A 1 94 ? -10.099 0.109 12.333 1.00 97.25 94 VAL A CA 1
ATOM 742 C C . VAL A 1 94 ? -10.707 1.434 12.791 1.00 97.25 94 VAL A C 1
ATOM 744 O O . VAL A 1 94 ? -10.531 1.805 13.952 1.00 97.25 94 VAL A O 1
ATOM 747 N N . ILE A 1 95 ? -11.454 2.118 11.918 1.00 96.19 95 ILE A N 1
ATOM 748 C CA . ILE A 1 95 ? -12.106 3.401 12.230 1.00 96.19 95 ILE A CA 1
ATOM 749 C C . ILE A 1 95 ? -13.057 3.233 13.420 1.00 96.19 95 ILE A C 1
ATOM 751 O O . ILE A 1 95 ? -12.973 3.974 14.402 1.00 96.19 95 ILE A O 1
ATOM 755 N N . SER A 1 96 ? -13.915 2.213 13.370 1.00 96.31 96 SER A N 1
ATOM 756 C CA . SER A 1 96 ? -14.903 1.959 14.421 1.00 96.31 96 SER A CA 1
ATOM 757 C C . SER A 1 96 ? -14.246 1.611 15.753 1.00 96.31 96 SER A C 1
ATOM 759 O O . SER A 1 96 ? -14.655 2.112 16.798 1.00 96.31 96 SER A O 1
ATOM 761 N N . THR A 1 97 ? -13.200 0.783 15.747 1.00 96.88 97 THR A N 1
ATOM 762 C CA . THR A 1 97 ? -12.484 0.429 16.973 1.00 96.88 97 THR A CA 1
ATOM 763 C C . THR A 1 97 ? -11.767 1.633 17.583 1.00 96.88 97 THR A C 1
ATOM 765 O O . THR A 1 97 ? -11.832 1.803 18.799 1.00 96.88 97 THR A O 1
ATOM 768 N N . LEU A 1 98 ? -11.118 2.487 16.783 1.00 96.25 98 LEU A N 1
ATOM 769 C CA . LEU A 1 98 ? -10.464 3.699 17.296 1.00 96.25 98 LEU A CA 1
ATOM 770 C C . LEU A 1 98 ? -11.472 4.656 17.947 1.00 96.25 98 LEU A C 1
ATOM 772 O O . LEU A 1 98 ? -11.195 5.172 19.032 1.00 96.25 98 LEU A O 1
ATOM 776 N N . ALA A 1 99 ? -12.653 4.815 17.342 1.00 94.75 99 ALA A N 1
ATOM 777 C CA . ALA A 1 99 ? -13.744 5.610 17.904 1.00 94.75 99 ALA A CA 1
ATOM 778 C C . ALA A 1 99 ? -14.277 5.016 19.221 1.00 94.75 99 ALA A C 1
ATOM 780 O O . ALA A 1 99 ? -14.417 5.731 20.212 1.00 94.75 99 ALA A O 1
ATOM 781 N N . LEU A 1 100 ? -14.511 3.698 19.269 1.00 95.12 100 LEU A N 1
ATOM 782 C CA . LEU A 1 100 ? -14.983 3.000 20.474 1.00 95.12 100 LEU A CA 1
ATOM 783 C C . LEU A 1 100 ? -13.994 3.080 21.642 1.00 95.12 100 LEU A C 1
ATOM 785 O O . LEU A 1 100 ? -14.411 3.084 22.798 1.00 95.12 100 LEU A O 1
ATOM 789 N N . LEU A 1 101 ? -12.694 3.108 21.348 1.00 94.56 101 LEU A N 1
ATOM 790 C CA . LEU A 1 101 ? -11.638 3.223 22.353 1.00 94.56 101 LEU A CA 1
ATOM 791 C C . LEU A 1 101 ? -11.343 4.674 22.752 1.00 94.56 101 LEU A C 1
ATOM 793 O O . LEU A 1 101 ? -10.526 4.871 23.647 1.00 94.56 101 LEU A O 1
ATOM 797 N N . GLN A 1 102 ? -11.967 5.664 22.096 1.00 91.50 102 GLN A N 1
ATOM 798 C CA . GLN A 1 102 ? -11.662 7.092 22.264 1.00 91.50 102 GLN A CA 1
ATOM 799 C C . GLN A 1 102 ? -10.149 7.354 22.191 1.00 91.50 102 GLN A C 1
ATOM 801 O O . GLN A 1 102 ? -9.567 8.048 23.024 1.00 91.50 102 GLN A O 1
ATOM 806 N N . SER A 1 103 ? -9.492 6.715 21.218 1.00 86.62 103 SER A N 1
ATOM 807 C CA . SER A 1 103 ? -8.042 6.794 21.070 1.00 86.62 103 SER A CA 1
ATOM 808 C C . SER A 1 103 ? -7.612 8.221 20.733 1.00 86.62 103 SER A C 1
ATOM 810 O O . SER A 1 103 ? -8.222 8.869 19.888 1.00 86.62 103 SER A O 1
ATOM 812 N N . SER A 1 104 ? -6.519 8.690 21.335 1.00 88.81 104 SER A N 1
ATOM 813 C CA . SER A 1 104 ? -5.896 9.982 21.013 1.00 88.81 104 SER A CA 1
ATOM 814 C C . SER A 1 104 ? -5.046 9.950 19.736 1.00 88.81 104 SER A C 1
ATOM 816 O O . SER A 1 104 ? -4.306 10.890 19.460 1.00 88.81 104 SER A O 1
ATOM 818 N N . ILE A 1 105 ? -5.089 8.849 18.983 1.00 88.88 105 ILE A N 1
ATOM 819 C CA . ILE A 1 105 ? -4.298 8.677 17.767 1.00 88.88 105 ILE A CA 1
ATOM 820 C C . ILE A 1 105 ? -4.957 9.407 16.613 1.00 88.88 105 ILE A C 1
ATOM 822 O O . ILE A 1 105 ? -6.113 9.141 16.286 1.00 88.88 105 ILE A O 1
ATOM 826 N N . ASP A 1 106 ? -4.164 10.235 15.943 1.00 86.88 106 ASP A N 1
ATOM 827 C CA . ASP A 1 106 ? -4.552 10.867 14.691 1.00 86.88 106 ASP A CA 1
ATOM 828 C C . ASP A 1 106 ? -4.926 9.807 13.654 1.00 86.88 106 ASP A C 1
ATOM 830 O O . ASP A 1 106 ? -4.101 8.998 13.212 1.00 86.88 106 ASP A O 1
ATOM 834 N N . THR A 1 107 ? -6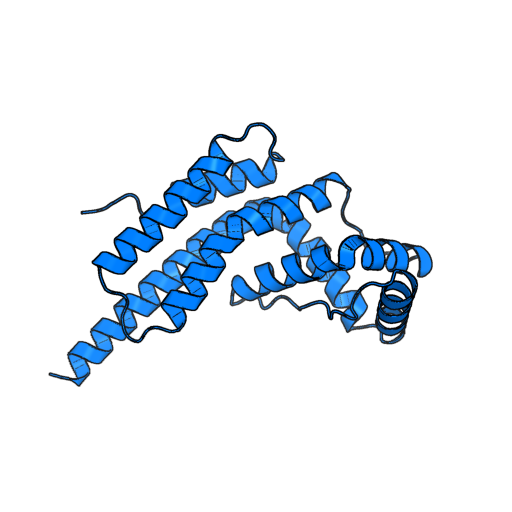.199 9.813 13.278 1.00 89.44 107 THR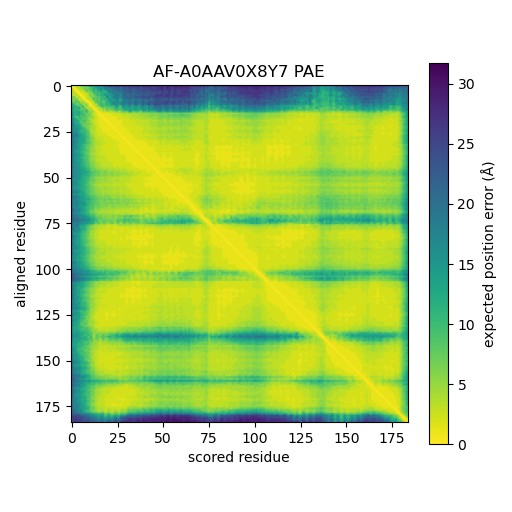 A N 1
ATOM 835 C CA . THR A 1 107 ? -6.728 8.947 12.224 1.00 89.44 107 THR A CA 1
ATOM 836 C C . THR A 1 107 ? -6.556 9.598 10.853 1.00 89.44 107 THR A C 1
ATOM 838 O O . THR A 1 107 ? -6.295 10.797 10.754 1.00 89.44 107 THR A O 1
ATOM 841 N N . LEU A 1 108 ? -6.678 8.803 9.789 1.00 95.38 108 LEU A N 1
ATOM 842 C CA . LEU A 1 108 ? -6.662 9.325 8.424 1.00 95.38 108 LEU A CA 1
ATOM 843 C C . LEU A 1 108 ? -7.989 10.031 8.110 1.00 95.38 108 LEU A C 1
ATOM 845 O O . LEU A 1 108 ? -9.058 9.518 8.461 1.00 95.38 108 LEU A O 1
ATOM 849 N N . THR A 1 109 ? -7.928 11.161 7.402 1.00 96.06 109 THR A N 1
ATOM 850 C CA . THR A 1 109 ? -9.121 11.803 6.824 1.00 96.06 109 THR A CA 1
ATOM 851 C C . THR A 1 109 ? -9.717 10.938 5.701 1.00 96.06 109 THR A C 1
ATOM 853 O O . THR A 1 109 ? -9.042 10.043 5.182 1.00 96.06 109 THR A O 1
ATOM 856 N N . PRO A 1 110 ? -10.976 11.172 5.279 1.00 94.94 110 PRO A N 1
ATOM 857 C CA . PRO A 1 110 ? -11.551 10.466 4.133 1.00 94.94 110 PRO A CA 1
ATOM 858 C C . PRO A 1 110 ? -10.696 10.564 2.859 1.00 94.94 110 PRO A C 1
ATOM 860 O O . PRO A 1 110 ? -10.545 9.565 2.159 1.00 94.94 110 PRO A O 1
ATOM 863 N N . GLU A 1 111 ? -10.091 11.726 2.598 1.00 95.31 111 GLU A N 1
ATOM 864 C CA . GLU A 1 111 ? -9.209 11.952 1.442 1.00 95.31 111 GLU A CA 1
ATOM 865 C C . GLU A 1 111 ? -7.878 11.204 1.579 1.00 95.31 111 GLU A C 1
ATOM 867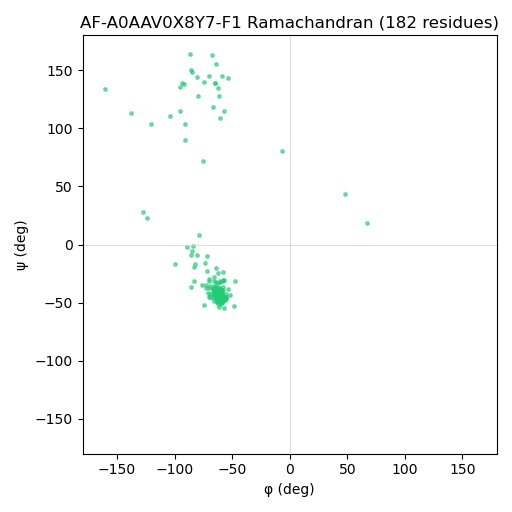 O O . GLU A 1 111 ? -7.355 10.662 0.605 1.00 95.31 111 GLU A O 1
ATOM 872 N N . GLU A 1 112 ? -7.329 11.125 2.794 1.00 96.88 112 GLU A N 1
ATOM 873 C CA . GLU A 1 112 ? -6.122 10.341 3.064 1.00 96.88 112 GLU A CA 1
ATOM 874 C C . GLU A 1 112 ? -6.386 8.842 2.894 1.00 96.88 112 GLU A C 1
ATOM 876 O O . GLU A 1 112 ? -5.545 8.130 2.349 1.00 96.88 112 GLU A O 1
ATOM 881 N N . TRP A 1 113 ? -7.560 8.352 3.306 1.00 97.38 113 TRP A N 1
ATOM 882 C CA . TRP A 1 113 ? -7.957 6.966 3.052 1.00 97.38 113 TRP A CA 1
ATOM 883 C C . TRP A 1 113 ? -8.060 6.655 1.560 1.00 97.38 113 TRP A C 1
ATOM 885 O O . TRP A 1 113 ? -7.577 5.604 1.141 1.00 97.38 113 TRP A O 1
ATOM 895 N N . ASP A 1 114 ? -8.672 7.543 0.773 1.00 95.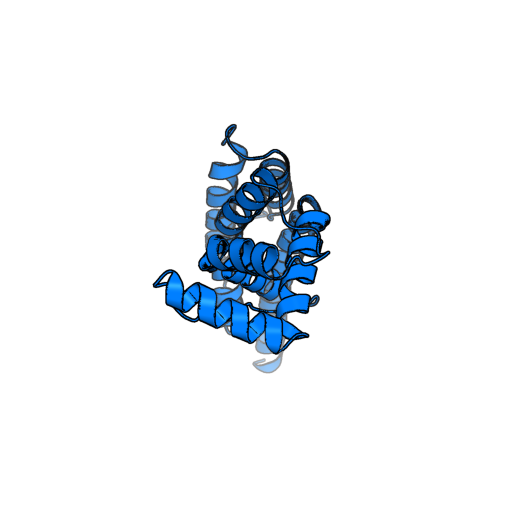94 114 ASP A N 1
ATOM 896 C CA . ASP A 1 114 ? -8.736 7.390 -0.686 1.00 95.94 114 ASP A CA 1
ATOM 897 C C . ASP A 1 114 ? -7.332 7.431 -1.305 1.00 95.94 114 ASP A C 1
ATOM 899 O O . ASP A 1 114 ? -6.975 6.573 -2.108 1.00 95.94 114 ASP A O 1
ATOM 903 N N . THR A 1 115 ? -6.473 8.336 -0.831 1.00 96.88 115 THR A N 1
ATOM 904 C CA . THR A 1 115 ? -5.064 8.407 -1.246 1.00 96.88 115 THR A CA 1
ATOM 905 C C . THR A 1 115 ? -4.333 7.082 -1.019 1.00 96.88 115 THR A C 1
ATOM 907 O O . THR A 1 115 ? -3.631 6.615 -1.916 1.00 96.88 115 THR A O 1
ATOM 910 N N . VAL A 1 116 ? -4.509 6.439 0.143 1.00 97.44 116 VAL A N 1
ATOM 911 C CA . VAL A 1 116 ? -3.909 5.120 0.416 1.00 97.44 116 VAL A CA 1
ATOM 912 C C . VAL A 1 116 ? -4.472 4.047 -0.517 1.00 97.44 116 VAL A C 1
ATOM 914 O O . VAL A 1 116 ? -3.698 3.253 -1.053 1.00 97.44 116 VAL A O 1
ATOM 917 N N . ASP A 1 117 ? -5.789 4.023 -0.727 1.00 96.50 117 ASP A N 1
ATOM 918 C CA . ASP A 1 117 ? -6.446 3.049 -1.604 1.00 96.50 117 ASP A CA 1
ATOM 919 C C . ASP A 1 117 ? -5.910 3.139 -3.043 1.00 96.50 117 ASP A C 1
ATOM 921 O O . ASP A 1 117 ? -5.432 2.149 -3.603 1.00 96.50 117 ASP A O 1
ATOM 925 N N . LYS A 1 118 ? -5.855 4.351 -3.610 1.00 95.56 118 LYS A N 1
ATOM 926 C CA . LYS A 1 118 ? -5.311 4.579 -4.958 1.00 95.56 118 LYS A CA 1
ATOM 927 C C . LYS A 1 118 ? -3.807 4.318 -5.047 1.00 95.56 118 LYS A C 1
ATOM 929 O O . LYS A 1 118 ? -3.345 3.747 -6.034 1.00 95.56 118 LYS A O 1
ATOM 934 N N . ALA A 1 119 ? -3.038 4.676 -4.017 1.00 95.81 119 ALA A N 1
ATOM 935 C CA . ALA A 1 119 ? -1.607 4.380 -3.956 1.00 95.81 119 ALA A CA 1
ATOM 936 C C . ALA A 1 119 ? -1.326 2.871 -4.046 1.00 95.81 119 ALA A C 1
ATOM 938 O O . ALA A 1 119 ? -0.415 2.451 -4.763 1.00 95.81 119 ALA A O 1
ATOM 939 N N . ILE A 1 120 ? -2.122 2.040 -3.361 1.00 96.38 120 ILE A N 1
ATOM 940 C CA . ILE A 1 120 ? -1.992 0.576 -3.419 1.00 96.38 120 ILE A CA 1
ATOM 941 C C . ILE A 1 120 ? -2.204 0.062 -4.846 1.00 96.38 120 ILE A C 1
ATOM 943 O O . ILE A 1 120 ? -1.457 -0.815 -5.280 1.00 96.38 120 ILE A O 1
ATOM 947 N N . LEU A 1 121 ? -3.172 0.611 -5.586 1.00 94.69 121 LEU A N 1
ATOM 948 C CA . LEU A 1 121 ? -3.437 0.204 -6.971 1.00 94.69 121 LEU A CA 1
ATOM 949 C C . LEU A 1 121 ? -2.230 0.454 -7.884 1.00 94.69 121 LEU A C 1
ATOM 951 O O . LEU A 1 121 ? -1.865 -0.419 -8.672 1.00 94.69 121 LEU A O 1
ATOM 955 N N . ILE A 1 122 ? -1.562 1.601 -7.731 1.00 94.19 122 ILE A N 1
ATOM 956 C CA . ILE A 1 122 ? -0.343 1.924 -8.485 1.00 94.19 122 ILE A CA 1
ATOM 957 C C . ILE A 1 122 ? 0.807 0.999 -8.077 1.00 94.19 122 ILE A C 1
ATOM 959 O O . ILE A 1 122 ? 1.509 0.457 -8.928 1.00 94.19 122 ILE A O 1
ATOM 963 N N . PHE A 1 123 ? 1.010 0.787 -6.776 1.00 94.88 123 PHE A N 1
ATOM 964 C CA . PHE A 1 123 ? 2.135 -0.005 -6.279 1.00 94.88 123 PHE A CA 1
ATOM 965 C C . PHE A 1 123 ? 2.001 -1.513 -6.491 1.00 94.88 123 PHE A C 1
ATOM 967 O O . PHE A 1 123 ? 3.007 -2.224 -6.420 1.00 94.88 123 PHE A O 1
ATOM 974 N N . GLN A 1 124 ? 0.799 -2.010 -6.787 1.00 95.31 124 GLN A N 1
ATOM 975 C CA . GLN A 1 124 ? 0.543 -3.432 -7.002 1.00 95.31 124 GLN A CA 1
ATOM 976 C C . GLN A 1 124 ? 1.461 -4.018 -8.093 1.00 95.31 124 GLN A C 1
ATOM 978 O O . GLN A 1 124 ? 2.110 -5.034 -7.834 1.00 95.31 124 GLN A O 1
ATOM 983 N N . ILE A 1 125 ? 1.618 -3.348 -9.246 1.00 95.31 125 ILE A N 1
ATOM 984 C CA . ILE A 1 125 ? 2.498 -3.835 -10.327 1.00 95.31 125 ILE A CA 1
ATOM 985 C C . ILE A 1 125 ? 3.965 -3.891 -9.886 1.00 95.31 125 ILE A C 1
ATOM 987 O O . ILE A 1 125 ? 4.660 -4.870 -10.141 1.00 95.31 125 ILE A O 1
ATOM 991 N N . PHE A 1 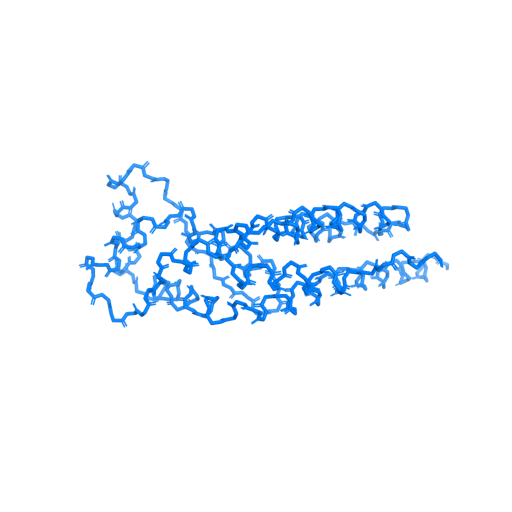126 ? 4.444 -2.886 -9.153 1.00 94.44 126 PHE A N 1
ATOM 992 C CA . PHE A 1 126 ? 5.819 -2.870 -8.655 1.00 94.44 126 PHE A CA 1
ATOM 993 C C . PHE A 1 126 ? 6.060 -4.008 -7.663 1.00 94.44 126 PHE A C 1
ATOM 995 O O . PHE A 1 126 ? 7.145 -4.597 -7.643 1.00 94.44 126 PHE A O 1
ATOM 1002 N N . ASN A 1 127 ? 5.052 -4.334 -6.849 1.00 94.25 127 ASN A N 1
ATOM 1003 C CA . ASN A 1 127 ? 5.153 -5.362 -5.822 1.00 94.25 127 ASN A CA 1
ATOM 1004 C C . ASN A 1 127 ? 5.243 -6.738 -6.481 1.00 94.25 127 ASN A C 1
ATOM 1006 O O . ASN A 1 127 ? 6.120 -7.526 -6.131 1.00 94.25 127 ASN A O 1
ATOM 1010 N N . GLU A 1 128 ? 4.398 -6.986 -7.481 1.00 92.88 128 GLU A N 1
ATOM 1011 C CA . GLU A 1 128 ? 4.432 -8.195 -8.307 1.00 92.88 128 GLU A CA 1
ATOM 1012 C C . GLU A 1 128 ? 5.773 -8.353 -9.024 1.00 92.88 128 GLU A C 1
ATOM 1014 O O . GLU A 1 128 ? 6.413 -9.396 -8.899 1.00 92.88 128 GLU A O 1
ATOM 1019 N N . VAL A 1 129 ? 6.254 -7.297 -9.688 1.00 91.81 129 VAL A N 1
ATOM 1020 C CA . VAL A 1 129 ? 7.557 -7.311 -10.368 1.00 91.81 129 VAL A CA 1
ATOM 1021 C C . VAL A 1 129 ? 8.690 -7.567 -9.374 1.00 91.81 129 VAL A C 1
ATOM 1023 O O . VAL A 1 129 ? 9.590 -8.353 -9.658 1.00 91.81 129 VAL A O 1
ATOM 1026 N N . THR A 1 130 ? 8.658 -6.948 -8.192 1.00 90.50 130 THR A N 1
ATOM 1027 C CA . THR A 1 130 ? 9.690 -7.152 -7.164 1.00 90.50 130 THR A CA 1
ATOM 1028 C C . THR A 1 130 ? 9.704 -8.593 -6.660 1.00 90.50 130 THR A C 1
ATOM 1030 O O . THR A 1 130 ? 10.786 -9.164 -6.513 1.00 90.50 130 THR A O 1
ATOM 1033 N N . ILE A 1 131 ? 8.534 -9.193 -6.412 1.00 89.38 131 ILE A N 1
ATOM 1034 C CA . ILE A 1 131 ? 8.412 -10.599 -5.995 1.00 89.38 131 ILE A CA 1
ATOM 1035 C C . ILE A 1 131 ? 8.940 -11.527 -7.092 1.00 89.38 131 ILE A C 1
ATOM 1037 O O . ILE A 1 131 ? 9.771 -12.390 -6.803 1.00 89.38 131 ILE A O 1
ATOM 1041 N N . GLU A 1 132 ? 8.516 -11.308 -8.338 1.00 89.44 132 GLU A N 1
ATOM 1042 C CA . GLU A 1 132 ? 8.941 -12.093 -9.499 1.00 89.44 132 GLU A CA 1
ATOM 1043 C C . GLU A 1 132 ? 10.469 -12.062 -9.642 1.00 89.44 132 GLU A C 1
ATOM 1045 O O . GLU A 1 132 ? 11.128 -13.101 -9.585 1.00 89.44 132 GLU A O 1
ATOM 1050 N N . VAL A 1 133 ? 11.050 -10.860 -9.694 1.00 87.50 133 VAL A N 1
ATOM 1051 C CA . VAL A 1 133 ? 12.499 -10.639 -9.816 1.00 87.50 133 VAL A CA 1
ATOM 1052 C C . VAL A 1 133 ? 13.273 -11.248 -8.647 1.00 87.50 133 VAL A C 1
ATOM 1054 O O . VAL A 1 133 ? 14.355 -11.798 -8.848 1.00 87.50 133 VAL A O 1
ATOM 1057 N N . SER A 1 134 ? 12.737 -11.162 -7.427 1.00 84.25 134 SER A N 1
ATOM 1058 C CA . SER A 1 134 ? 13.391 -11.709 -6.229 1.00 84.25 134 SER A CA 1
ATOM 1059 C C . SER A 1 134 ? 13.372 -13.238 -6.185 1.00 84.25 134 SER A C 1
ATOM 1061 O O . SER A 1 134 ? 14.201 -13.834 -5.498 1.00 84.25 134 SER A O 1
ATOM 1063 N N . SER A 1 135 ? 12.439 -13.876 -6.898 1.00 84.56 135 SER A N 1
ATOM 1064 C CA . SER A 1 135 ? 12.340 -15.337 -6.992 1.00 84.56 135 SER A CA 1
ATOM 1065 C C . SER A 1 135 ? 13.290 -15.945 -8.035 1.00 84.56 135 SER A C 1
ATOM 1067 O O . SER A 1 135 ? 13.580 -17.144 -8.004 1.00 84.56 135 SER A O 1
ATOM 1069 N N . GLU A 1 136 ? 13.812 -15.125 -8.950 1.00 79.38 136 GLU A N 1
ATOM 1070 C CA . GLU A 1 136 ? 14.647 -15.574 -10.058 1.00 79.38 136 GLU A CA 1
ATOM 1071 C C . GLU A 1 136 ? 16.131 -15.713 -9.704 1.00 79.38 136 GLU A C 1
ATOM 1073 O O . GLU A 1 136 ? 16.701 -14.970 -8.908 1.00 79.38 136 GLU A O 1
ATOM 1078 N N . LYS A 1 137 ? 16.803 -16.648 -10.390 1.00 69.12 137 LYS A N 1
ATOM 1079 C CA . LYS A 1 137 ? 18.271 -16.805 -10.334 1.00 69.12 137 LYS A CA 1
ATOM 1080 C C . LYS A 1 137 ? 19.017 -15.859 -11.273 1.00 69.12 137 LYS A C 1
ATOM 1082 O O . LYS A 1 137 ? 20.213 -15.650 -11.082 1.00 69.12 137 LYS A O 1
ATOM 1087 N N . THR A 1 138 ? 18.322 -15.322 -12.277 1.00 69.38 138 THR A N 1
ATOM 1088 C CA . THR A 1 138 ? 18.778 -14.308 -13.238 1.00 69.38 138 THR A CA 1
ATOM 1089 C C . THR A 1 138 ? 17.573 -13.643 -13.873 1.00 69.38 138 THR A C 1
ATOM 1091 O O . THR A 1 138 ? 16.732 -14.370 -14.387 1.00 69.38 138 THR A O 1
ATOM 1094 N N . VAL A 1 139 ? 17.547 -12.314 -13.976 1.00 76.25 139 VAL A N 1
ATOM 1095 C CA . VAL A 1 139 ? 16.572 -11.640 -14.847 1.00 76.25 139 VAL A CA 1
ATOM 1096 C C . VAL A 1 139 ? 17.223 -11.369 -16.198 1.00 76.25 139 VAL A C 1
ATOM 1098 O O . VAL A 1 139 ? 18.183 -10.593 -16.282 1.00 76.25 139 VAL A O 1
ATOM 1101 N N . SER A 1 140 ? 16.717 -12.014 -17.250 1.00 81.38 140 SER A N 1
ATOM 1102 C CA . SER A 1 140 ? 17.185 -11.786 -18.619 1.00 81.38 140 SER A CA 1
ATOM 1103 C C . SER A 1 140 ? 16.893 -10.352 -19.075 1.00 81.38 140 SER A C 1
ATOM 1105 O O . SER A 1 140 ? 15.964 -9.704 -18.593 1.00 81.38 140 SER A O 1
ATOM 1107 N N . ILE A 1 141 ? 17.670 -9.851 -20.038 1.00 79.94 141 ILE A N 1
ATOM 1108 C CA . ILE A 1 141 ? 17.461 -8.510 -20.609 1.00 79.94 141 ILE A CA 1
ATOM 1109 C C . ILE A 1 141 ? 16.052 -8.393 -21.208 1.00 79.94 141 ILE A C 1
ATOM 1111 O O . ILE A 1 141 ? 15.353 -7.421 -20.939 1.00 79.94 141 ILE A O 1
ATOM 1115 N N . SER A 1 142 ? 15.598 -9.411 -21.948 1.00 84.94 142 SER A N 1
ATOM 1116 C CA . SER A 1 142 ? 14.248 -9.441 -22.522 1.00 84.94 142 SER A CA 1
ATOM 1117 C C . SER A 1 142 ? 13.162 -9.353 -21.450 1.00 84.94 142 SER A C 1
ATOM 1119 O O . SER A 1 142 ? 12.220 -8.578 -21.600 1.00 84.94 142 SER A O 1
ATOM 1121 N N . LYS A 1 143 ? 13.318 -10.073 -20.332 1.00 85.38 143 LYS A N 1
ATOM 1122 C CA . LYS A 1 143 ? 12.369 -10.006 -19.219 1.00 85.38 143 LYS A CA 1
ATOM 1123 C C . LYS A 1 143 ? 12.376 -8.631 -18.554 1.00 85.38 143 LYS A C 1
ATOM 1125 O O . LYS A 1 143 ? 11.306 -8.085 -18.320 1.00 85.38 143 LYS A O 1
ATOM 1130 N N . LYS A 1 144 ? 13.548 -8.023 -18.328 1.00 84.25 144 LYS A N 1
ATOM 1131 C CA . LYS A 1 144 ? 13.637 -6.643 -17.806 1.00 84.25 144 LYS A CA 1
ATOM 1132 C C . LYS A 1 144 ? 12.886 -5.652 -18.691 1.00 84.25 144 LYS A C 1
ATOM 1134 O O . LYS A 1 144 ? 12.115 -4.858 -18.168 1.00 84.25 144 LYS A O 1
ATOM 1139 N N . ILE A 1 145 ? 13.079 -5.725 -20.009 1.00 86.00 145 ILE A N 1
ATOM 1140 C CA . ILE A 1 145 ? 12.398 -4.845 -20.971 1.00 86.00 145 ILE A CA 1
ATOM 1141 C C . ILE A 1 145 ? 10.878 -4.989 -20.852 1.00 86.00 145 ILE A C 1
ATOM 1143 O O . ILE A 1 145 ? 10.179 -3.980 -20.777 1.00 86.00 145 ILE A O 1
ATOM 1147 N N . VAL A 1 146 ? 10.368 -6.223 -20.787 1.00 90.44 146 VAL A N 1
ATOM 1148 C CA . VAL A 1 146 ? 8.928 -6.480 -20.629 1.00 90.44 146 VAL A CA 1
ATOM 1149 C C . VAL A 1 146 ? 8.415 -5.933 -19.297 1.00 90.44 146 VAL A C 1
ATOM 1151 O O . VAL A 1 146 ? 7.434 -5.200 -19.291 1.00 90.44 146 VAL A O 1
ATOM 1154 N N . LEU A 1 147 ? 9.096 -6.218 -18.182 1.00 91.69 147 LEU A N 1
ATOM 1155 C CA . LEU A 1 147 ? 8.680 -5.759 -16.852 1.00 91.69 147 LEU A CA 1
ATOM 1156 C C . LEU A 1 147 ? 8.665 -4.227 -16.754 1.00 91.69 147 LEU A C 1
ATOM 1158 O O . LEU A 1 147 ? 7.695 -3.658 -16.260 1.00 91.69 147 LEU A O 1
ATOM 1162 N N . VAL A 1 148 ? 9.702 -3.552 -17.264 1.00 90.69 148 VAL A N 1
ATOM 1163 C CA . VAL A 1 148 ? 9.753 -2.081 -17.314 1.00 90.69 148 VAL A CA 1
ATOM 1164 C C . VAL A 1 148 ? 8.633 -1.537 -18.193 1.00 90.69 148 VAL A C 1
ATOM 1166 O O . VAL A 1 148 ? 7.920 -0.640 -17.761 1.00 90.69 148 VAL A O 1
ATOM 1169 N N . SER A 1 149 ? 8.415 -2.113 -19.379 1.00 90.25 149 SER A N 1
ATOM 1170 C CA . SER A 1 149 ? 7.330 -1.687 -20.268 1.00 90.25 149 SER A CA 1
ATOM 1171 C C . SER A 1 149 ? 5.952 -1.835 -19.618 1.00 90.25 149 SER A C 1
ATOM 1173 O O . SER A 1 149 ? 5.124 -0.939 -19.761 1.00 90.25 149 SER A O 1
ATOM 1175 N N . SER A 1 150 ? 5.704 -2.932 -18.896 1.00 93.00 150 SER A N 1
ATOM 1176 C CA . SER A 1 150 ? 4.447 -3.156 -18.174 1.00 93.00 150 SER A CA 1
ATOM 1177 C C . SER A 1 150 ? 4.254 -2.159 -17.030 1.00 93.00 150 SER A C 1
ATOM 1179 O O . SER A 1 150 ? 3.160 -1.616 -16.874 1.00 93.00 150 SER A O 1
ATOM 1181 N N . MET A 1 151 ? 5.310 -1.874 -16.257 1.00 94.25 151 MET A N 1
ATOM 1182 C CA . MET A 1 151 ? 5.267 -0.853 -15.203 1.00 94.25 151 MET A CA 1
ATOM 1183 C C . MET A 1 151 ? 5.001 0.537 -15.786 1.00 94.25 151 MET A C 1
ATOM 1185 O O . MET A 1 151 ? 4.107 1.221 -15.302 1.00 94.25 151 MET A O 1
ATOM 1189 N N . THR A 1 152 ? 5.705 0.938 -16.850 1.00 92.56 152 THR A N 1
ATOM 1190 C CA . THR A 1 152 ? 5.497 2.240 -17.504 1.00 92.56 152 THR A CA 1
ATOM 1191 C C . THR A 1 152 ? 4.075 2.378 -18.037 1.00 92.56 152 THR A C 1
ATOM 1193 O O . THR A 1 152 ? 3.419 3.367 -17.729 1.00 92.56 152 THR A O 1
ATOM 1196 N N . ALA A 1 153 ? 3.570 1.372 -18.760 1.00 92.56 153 ALA A N 1
ATOM 1197 C CA . ALA A 1 153 ? 2.208 1.397 -19.290 1.00 92.56 153 ALA A CA 1
ATOM 1198 C C . ALA A 1 153 ? 1.158 1.507 -18.174 1.00 92.56 153 ALA A C 1
ATOM 1200 O O . ALA A 1 153 ? 0.189 2.244 -18.317 1.00 92.56 153 ALA A O 1
ATOM 1201 N N . THR A 1 154 ? 1.375 0.813 -17.052 1.00 93.00 154 THR A N 1
ATOM 1202 C CA . THR A 1 154 ? 0.501 0.911 -15.877 1.00 93.00 154 THR A CA 1
ATOM 1203 C C . THR A 1 154 ? 0.567 2.304 -15.260 1.00 93.00 154 THR A C 1
ATOM 1205 O O . THR A 1 154 ? -0.462 2.914 -15.023 1.00 93.00 154 THR A O 1
ATOM 1208 N N . VAL A 1 155 ? 1.760 2.856 -15.027 1.00 93.69 155 VAL A N 1
ATOM 1209 C CA . VAL A 1 155 ? 1.907 4.205 -14.453 1.00 93.69 155 VAL A CA 1
ATOM 1210 C C . VAL A 1 155 ? 1.279 5.270 -15.360 1.00 93.69 155 VAL A C 1
ATOM 1212 O O . VAL A 1 155 ? 0.640 6.194 -14.860 1.00 93.69 155 VAL A O 1
ATOM 1215 N N . ASP A 1 156 ? 1.387 5.120 -16.681 1.00 92.50 156 ASP A N 1
ATOM 1216 C CA . ASP A 1 156 ? 0.783 6.035 -17.651 1.00 92.50 156 ASP A CA 1
ATOM 1217 C C . ASP A 1 156 ? -0.745 6.116 -17.533 1.00 92.50 156 ASP A C 1
ATOM 1219 O O . ASP A 1 156 ? -1.302 7.192 -17.757 1.00 92.50 156 ASP A O 1
ATOM 1223 N N . THR A 1 157 ? -1.441 5.041 -17.141 1.00 93.19 157 THR A N 1
ATOM 1224 C CA . THR A 1 157 ? -2.897 5.122 -16.933 1.00 93.19 157 THR A CA 1
ATOM 1225 C C . THR A 1 157 ? -3.258 6.034 -15.765 1.00 93.19 157 THR A C 1
ATOM 1227 O O . THR A 1 157 ? -4.292 6.687 -15.816 1.00 93.19 157 THR A O 1
ATOM 1230 N N . TYR A 1 158 ? -2.401 6.117 -14.744 1.00 92.25 158 TYR A N 1
ATOM 1231 C CA . TYR A 1 158 ? -2.626 6.965 -13.570 1.00 92.25 158 TYR A CA 1
ATOM 1232 C C . TYR A 1 158 ? -2.147 8.402 -13.779 1.00 92.25 158 TYR A C 1
ATOM 1234 O O . TYR A 1 158 ? -2.810 9.333 -13.343 1.00 92.25 158 TYR A O 1
ATOM 1242 N N . VAL A 1 159 ? -1.034 8.619 -14.489 1.00 90.56 159 VAL A N 1
ATOM 1243 C CA . VAL A 1 159 ? -0.561 9.984 -14.806 1.00 90.56 159 VAL A CA 1
ATOM 1244 C C . VAL A 1 159 ? -1.592 10.765 -15.628 1.00 90.56 159 VAL A C 1
ATOM 1246 O O . VAL A 1 159 ? -1.685 11.980 -15.504 1.00 90.56 159 VAL A O 1
ATOM 1249 N N . ASN A 1 160 ? -2.377 10.081 -16.460 1.00 87.75 160 ASN A N 1
ATOM 1250 C CA . ASN A 1 160 ? -3.406 10.717 -17.282 1.00 87.75 160 ASN A CA 1
ATOM 1251 C C . ASN A 1 160 ? -4.777 10.820 -16.582 1.00 87.75 160 ASN A C 1
ATOM 1253 O O . ASN A 1 160 ? -5.716 11.360 -17.169 1.00 87.75 160 ASN A O 1
ATOM 1257 N N . ASP A 1 161 ? -4.911 10.306 -15.356 1.00 89.75 161 ASP A N 1
ATOM 1258 C CA . ASP A 1 161 ? -6.165 10.317 -14.606 1.00 89.75 161 ASP A CA 1
ATOM 1259 C C . ASP A 1 161 ? -6.269 11.573 -13.726 1.00 89.75 161 ASP A C 1
ATOM 1261 O O . ASP A 1 161 ? -5.665 11.684 -12.658 1.00 89.75 161 ASP A O 1
ATOM 1265 N N . ILE A 1 162 ? -7.081 12.528 -14.184 1.00 83.38 162 ILE A N 1
ATOM 1266 C CA . ILE A 1 162 ? -7.341 13.800 -13.494 1.00 83.38 162 ILE A CA 1
ATOM 1267 C C . ILE A 1 162 ? -8.211 13.655 -12.236 1.00 83.38 162 ILE A C 1
ATOM 1269 O O . ILE A 1 162 ? -8.370 14.627 -11.500 1.00 83.38 162 ILE A O 1
ATOM 1273 N N . SER A 1 163 ? -8.808 12.481 -12.002 1.00 89.38 163 SER A N 1
ATOM 1274 C CA . SER A 1 163 ? -9.658 12.228 -10.833 1.00 89.38 163 SER A CA 1
ATOM 1275 C C . SER A 1 163 ? -8.868 11.801 -9.593 1.00 89.38 163 SER A C 1
ATOM 1277 O O . SER A 1 163 ? -9.435 11.727 -8.503 1.00 89.38 163 SER A O 1
ATOM 1279 N N . LEU A 1 164 ? -7.567 11.529 -9.740 1.00 89.38 164 LEU A N 1
ATOM 1280 C CA . LEU A 1 164 ? -6.725 11.085 -8.637 1.00 89.38 164 LEU A CA 1
ATOM 1281 C C . LEU A 1 164 ? -6.464 12.207 -7.623 1.00 89.38 164 LEU A C 1
ATOM 1283 O O . LEU A 1 164 ? -6.250 13.361 -8.012 1.00 89.38 164 LEU A O 1
ATOM 1287 N N . PRO A 1 165 ? -6.366 11.876 -6.321 1.00 91.69 165 PRO A N 1
ATOM 1288 C CA . PRO A 1 165 ? -5.867 12.815 -5.327 1.00 91.69 165 PRO A CA 1
ATOM 1289 C C . PRO A 1 165 ? -4.496 13.367 -5.731 1.00 91.69 165 PRO A C 1
ATOM 1291 O O . PRO A 1 165 ? -3.652 12.641 -6.261 1.00 91.69 165 PRO A O 1
ATOM 1294 N N . HIS A 1 166 ? -4.245 14.645 -5.435 1.00 91.44 166 HIS A N 1
ATOM 1295 C CA . HIS A 1 166 ? -3.025 15.340 -5.860 1.00 91.44 166 HIS A CA 1
ATOM 1296 C C . HIS A 1 166 ? -1.739 14.579 -5.498 1.00 91.44 166 HIS A C 1
ATOM 1298 O O . HIS A 1 166 ? -0.856 14.423 -6.341 1.00 91.44 166 HIS A O 1
ATOM 1304 N N . ALA A 1 167 ? -1.665 14.044 -4.276 1.00 91.88 167 ALA A N 1
ATOM 1305 C CA . ALA A 1 167 ? -0.517 13.268 -3.818 1.00 91.88 167 ALA A CA 1
ATOM 1306 C C . ALA A 1 167 ? -0.307 11.995 -4.659 1.00 91.88 167 ALA A C 1
ATOM 1308 O O . ALA A 1 167 ? 0.818 11.681 -5.034 1.00 91.88 167 ALA A O 1
ATOM 1309 N N . VAL A 1 168 ? -1.386 11.301 -5.030 1.00 92.94 168 VAL A N 1
ATOM 1310 C CA . VAL A 1 168 ? -1.339 10.092 -5.869 1.00 92.94 168 VAL A CA 1
ATOM 1311 C C . VAL A 1 168 ? -0.876 10.429 -7.286 1.00 92.94 168 VAL A C 1
ATOM 1313 O O . VAL A 1 168 ? -0.053 9.716 -7.859 1.00 92.94 168 VAL A O 1
ATOM 1316 N N . HIS A 1 169 ? -1.347 11.546 -7.841 1.00 93.31 169 HIS A N 1
ATOM 1317 C CA . HIS A 1 169 ? -0.870 12.022 -9.136 1.00 93.31 169 HIS A CA 1
ATOM 1318 C C . HIS A 1 169 ? 0.633 12.357 -9.090 1.00 93.31 169 HIS A C 1
ATOM 1320 O O . HIS A 1 169 ? 1.390 11.934 -9.965 1.00 93.31 169 HIS A O 1
ATOM 1326 N N . GLN A 1 170 ? 1.106 13.053 -8.048 1.00 92.31 170 GLN A N 1
ATOM 1327 C CA . GLN A 1 170 ? 2.539 13.323 -7.855 1.00 92.31 170 GLN A CA 1
ATOM 1328 C C . GLN A 1 170 ? 3.366 12.036 -7.729 1.00 92.31 170 GLN A C 1
ATOM 1330 O O . GLN A 1 170 ? 4.440 11.938 -8.325 1.00 92.31 170 GLN A O 1
ATOM 1335 N N . MET A 1 171 ? 2.847 11.022 -7.029 1.00 92.94 171 MET A N 1
ATOM 1336 C CA . MET A 1 171 ? 3.475 9.701 -6.963 1.00 92.94 171 MET A CA 1
ATOM 1337 C C . MET A 1 171 ? 3.611 9.067 -8.347 1.00 92.94 171 MET A C 1
ATOM 1339 O O . MET A 1 171 ? 4.693 8.600 -8.695 1.00 92.94 171 MET A O 1
ATOM 1343 N N . ALA A 1 172 ? 2.540 9.064 -9.145 1.00 92.81 172 ALA A N 1
ATOM 1344 C CA . ALA A 1 172 ? 2.559 8.502 -10.494 1.00 92.81 172 ALA A CA 1
ATOM 1345 C C . ALA A 1 172 ? 3.578 9.228 -11.393 1.00 92.81 172 ALA A C 1
ATOM 1347 O O . ALA A 1 172 ? 4.338 8.585 -12.118 1.00 92.81 172 ALA A O 1
ATOM 1348 N N . VAL A 1 173 ? 3.661 10.559 -11.292 1.00 92.12 173 VAL A N 1
ATOM 1349 C CA . VAL A 1 173 ? 4.658 11.365 -12.016 1.00 92.12 173 VAL A CA 1
ATOM 1350 C C . VAL A 1 173 ? 6.089 11.032 -11.573 1.00 92.12 173 VAL A C 1
ATOM 1352 O O . VAL A 1 173 ? 6.947 10.822 -12.432 1.00 92.12 173 VAL A O 1
ATOM 1355 N N . SER A 1 174 ? 6.349 10.921 -10.265 1.00 92.06 174 SER A N 1
ATOM 1356 C CA . SER A 1 174 ? 7.664 10.522 -9.731 1.00 92.06 174 SER A CA 1
ATOM 1357 C C . SER A 1 174 ? 8.063 9.131 -10.235 1.00 92.06 174 SER A C 1
ATOM 1359 O O . SER A 1 174 ? 9.129 8.990 -10.839 1.00 92.06 174 SER A O 1
ATOM 1361 N N . LEU A 1 175 ? 7.169 8.140 -10.132 1.00 92.19 175 LEU A N 1
ATOM 1362 C CA . LEU A 1 175 ? 7.392 6.789 -10.658 1.00 92.19 175 LEU A CA 1
ATOM 1363 C C . LEU A 1 175 ? 7.736 6.802 -12.149 1.00 92.19 175 LEU A C 1
ATOM 1365 O O . LEU A 1 175 ? 8.679 6.136 -12.573 1.00 92.19 175 LEU A O 1
ATOM 1369 N N . LYS A 1 176 ? 7.002 7.579 -12.951 1.00 90.06 176 LYS A N 1
ATOM 1370 C CA . LYS A 1 176 ? 7.246 7.688 -14.392 1.00 90.06 176 LYS A CA 1
ATOM 1371 C C . LYS A 1 176 ? 8.614 8.290 -14.705 1.00 90.06 176 LYS A C 1
ATOM 1373 O O . LYS A 1 176 ? 9.269 7.834 -15.636 1.00 90.06 176 LYS A O 1
ATOM 1378 N N . SER A 1 177 ? 9.030 9.307 -13.950 1.00 88.12 177 SER A N 1
ATOM 1379 C CA . SER A 1 177 ? 10.303 10.000 -14.174 1.00 88.12 177 SER A CA 1
ATOM 1380 C C . SER A 1 177 ? 11.527 9.151 -13.823 1.00 88.12 177 SER A C 1
ATOM 1382 O O . SER A 1 177 ? 12.579 9.306 -14.440 1.00 88.12 177 SER A O 1
ATOM 1384 N N . GLU A 1 178 ? 11.382 8.238 -12.863 1.00 86.12 178 GLU A N 1
ATOM 1385 C CA . GLU A 1 178 ? 12.486 7.427 -12.344 1.00 86.12 178 GLU A CA 1
ATOM 1386 C C . GLU A 1 178 ? 12.535 6.011 -12.931 1.00 86.12 178 GLU A C 1
ATOM 1388 O O . GLU A 1 178 ? 13.567 5.338 -12.849 1.00 86.12 178 GLU A O 1
ATOM 1393 N N . LEU A 1 179 ? 11.445 5.543 -13.551 1.00 83.94 179 LEU A N 1
ATOM 1394 C CA . LEU A 1 179 ? 11.474 4.315 -14.336 1.00 83.94 179 LEU A CA 1
ATOM 1395 C C . LEU A 1 179 ? 12.459 4.485 -15.506 1.00 83.94 179 LEU A C 1
ATOM 1397 O O . LEU A 1 179 ? 12.344 5.449 -16.267 1.00 83.94 179 LEU A O 1
ATOM 1401 N N . PRO A 1 180 ? 13.415 3.555 -15.693 1.00 68.12 180 PRO A N 1
ATOM 1402 C CA . PRO A 1 180 ? 14.405 3.669 -16.753 1.00 68.12 180 PRO A CA 1
ATOM 1403 C C . PRO A 1 180 ? 13.701 3.693 -18.112 1.00 68.12 180 PRO A C 1
ATOM 1405 O O . PRO A 1 180 ? 13.157 2.689 -18.578 1.00 68.12 180 PRO A O 1
ATOM 1408 N N . THR A 1 181 ? 13.705 4.857 -18.757 1.00 56.09 181 THR A N 1
ATOM 1409 C CA . THR A 1 181 ? 13.228 5.011 -20.128 1.00 56.09 181 THR A CA 1
ATOM 1410 C C . THR A 1 181 ? 14.180 4.247 -21.030 1.00 56.09 181 THR A C 1
ATOM 1412 O O . THR A 1 181 ? 15.374 4.532 -21.037 1.00 56.09 181 THR A O 1
ATOM 1415 N N . LYS A 1 182 ? 13.635 3.231 -21.721 1.00 43.88 182 LYS A N 1
ATOM 1416 C CA . LYS A 1 182 ? 14.249 2.398 -22.773 1.00 43.88 182 LYS A CA 1
ATOM 1417 C C . LYS A 1 182 ? 15.642 2.884 -23.200 1.00 43.88 182 LYS A C 1
ATOM 1419 O O . LYS A 1 182 ? 15.782 3.541 -24.225 1.00 43.88 182 LYS A O 1
ATOM 1424 N N . THR A 1 183 ? 16.668 2.555 -22.425 1.00 33.28 183 THR A N 1
ATOM 1425 C CA . THR A 1 183 ? 18.053 2.726 -22.857 1.00 33.28 183 THR A CA 1
ATOM 1426 C C . THR A 1 183 ? 18.424 1.409 -23.512 1.00 33.28 183 THR A C 1
ATOM 1428 O O . THR A 1 183 ? 18.751 0.427 -22.845 1.00 33.28 183 THR A O 1
ATOM 1431 N N . VAL A 1 184 ? 18.166 1.385 -24.821 1.00 32.28 184 VAL A N 1
ATOM 1432 C CA . VAL A 1 184 ? 18.743 0.438 -25.781 1.00 32.28 184 VAL A CA 1
ATOM 1433 C C . VAL A 1 184 ? 20.250 0.650 -25.817 1.00 32.28 184 VAL A C 1
ATOM 1435 O O . VAL A 1 184 ? 20.659 1.833 -25.796 1.00 32.28 184 VAL A O 1
#

Nearest PDB structures (foldseek):
  8gl3-assembly1_A  TM=2.007E-01  e=1.174E+00  synthetic construct
  6iko-assembly1_A  TM=2.020E-01  e=5.607E+00  Mus musculus

Foldseek 3Di:
DVVVVLVVQVVQLCVLLVLLQVLLVVLCVLLVVLLVLLQVLLVVCVVDPVLVVQLQVLCVVVVHPSAHQQHDDVVGVLSSLSNLVRCLSSVVSSVVSCVVVVPPRDDDDPLSNQLSVLLSQLCVLSSVVSVVSVPDSGQDPVNSVVSLVVNLVSLVVLCPDPPRDPSSNSSSVSSNVSRDDDPD

Solvent-accessible surface area (backbone atoms only — not comparable to full-atom values): 10266 Å² total; per-residue (Å²): 111,72,68,59,54,50,52,53,30,51,50,58,33,52,49,51,52,48,49,53,48,50,37,51,52,60,23,47,58,62,46,43,68,59,54,50,39,53,49,53,54,47,49,48,42,72,72,31,70,67,53,36,53,46,34,49,50,42,19,56,75,70,72,41,75,89,76,72,76,43,73,65,45,95,93,39,64,65,31,45,51,46,19,56,52,37,46,60,78,43,40,68,33,51,56,51,36,43,60,76,65,68,54,91,67,73,73,77,52,76,68,52,50,49,38,53,56,54,43,49,64,65,46,46,57,58,48,52,51,46,53,55,56,70,73,48,83,55,71,51,70,69,56,49,54,51,54,51,51,52,48,48,56,55,37,50,61,48,57,72,39,86,86,52,51,69,52,45,36,52,23,28,47,46,38,58,72,60,47,83,73,86,81,124

Sequence (184 aa):
MVSAVRQLNFRHIGYFAHSINLVVQNSLANISEIVSKVKKIVEFFKRSSNALTKLQSTQAQMGLPLLKLKQDCVTRWNSTFDMLKSIICIKDAVISTLALLQSSIDTLTPEEWDTVDKAILIFQIFNEVTIEVSSEKTVSISKKIVLVSSMTATVDTYVNDISLPHAVHQMAVSLKSELPTKTV

Organism: NCBI:txid13131

InterPro domains:
  IPR012337 Ribonuclease H-like superfamily [SSF53098] (8-162)
  IPR052035 Zinc finger BED domain-containing [PTHR46481] (9-161)

Secondary structure (DSSP, 8-state):
-HHHHHHHHHHHHHHHHHHHHHHHHHHHGGGHHHHHHHHHHHHHHHH-HHHHHHHHHHHHHTT---PPPPPP-TT-HHHHHHHHHHHHHTHHHHHHHHHHTT--S-PPPHHHHHHHHHHHHHHHHHHHHHHHHHH-S---HHHHHHHHHHHHHHHHHHHT-TTS-HHHHHHHHHHHHHS-----

pLDDT: mean 88.02, std 13.12, range [32.28, 97.94]

Mean predicted aligned error: 6.06 Å